Protein 5FCE (pdb70)

Solvent-accessible surface area: 12338 Å² total

Secondary structure (DSSP, 8-state):
----EE--GGG-EE----BEE-EEEESS-EEEEEEEEEEESS--S-SS--SEEEEEEEEEEEE-TTS-EE--B-SS-HHHHHTSS--EEEEEETT--EE----GGGSEE---/-PPP-EEE-GGG-EE----BEE-EEEESS-EEEEEEEEEEESS--S-SS--SEEEEEEEEEEEE-TT--EE--B-SS-HHHHHT-S--EEEEEETT--EE----GGGSEE---

Nearest PDB structures (foldseek):
  5fce-assembly1_A  TM=1.009E+00  e=5.707E-22  Enterococcus faecium DO
  3ly6-assembly3_C  TM=4.880E-01  e=3.134E-03  Homo sapiens
  1kv3-assembly3_E  TM=4.917E-01  e=1.874E-02  Homo sapiens
  6a8p-assembly3_C  TM=4.899E-01  e=4.202E-02  Homo sapiens
  8idz-assembly1_A  TM=3.546E-01  e=7.028E-03  Segatella copri

Structure (mmCIF, N/CA/C/O backbone):
data_5FCE
#
_entry.id   5FCE
#
_cell.length_a   35.901
_cell.length_b   56.722
_cell.length_c   59.746
_cell.angle_alpha   90.000
_cell.angle_beta   107.220
_cell.angle_gamma   90.000
#
_symmetry.space_group_name_H-M   'P 1 21 1'
#
loop_
_entity.id
_entity.type
_entity.pdbx_description
1 polymer 'LPXTG family cell surface protein Fms2'
2 water water
#
loop_
_atom_site.group_PDB
_atom_site.id
_atom_site.type_symbol
_atom_site.label_atom_id
_atom_site.label_alt_id
_atom_site.label_comp_id
_atom_site.label_asym_id
_atom_site.label_entity_id
_atom_site.label_seq_id
_atom_site.pdbx_PDB_ins_code
_atom_site.Cartn_x
_atom_site.Cartn_y
_atom_site.Cartn_z
_atom_site.occupancy
_atom_site.B_iso_or_equiv
_atom_site.auth_seq_id
_atom_site.auth_comp_id
_atom_site.auth_asym_id
_atom_site.auth_atom_id
_atom_site.pdbx_PDB_model_num
ATOM 1 N N . GLU A 1 2 ? 34.849 51.926 -1.196 1.00 29.23 33 GLU A N 1
ATOM 2 C CA . GLU A 1 2 ? 33.616 51.731 -0.432 1.00 25.12 33 GLU A CA 1
ATOM 3 C C . GLU A 1 2 ? 33.066 50.304 -0.577 1.00 25.68 33 GLU A C 1
ATOM 4 O O . GLU A 1 2 ? 33.046 49.753 -1.679 1.00 26.48 33 GLU A O 1
ATOM 10 N N . ASN A 1 3 ? 32.609 49.715 0.526 1.00 25.63 34 ASN A N 1
ATOM 11 C CA . ASN A 1 3 ? 32.094 48.342 0.495 1.00 26.28 34 ASN A CA 1
ATOM 12 C C . ASN A 1 3 ? 30.824 48.201 -0.344 1.00 23.17 34 ASN A C 1
ATOM 13 O O . ASN A 1 3 ? 29.903 49.005 -0.224 1.00 23.15 34 ASN A O 1
ATOM 18 N N . LEU A 1 4 ? 30.776 47.164 -1.177 1.00 23.29 35 LEU A N 1
ATOM 19 C CA . LEU A 1 4 ? 29.534 46.777 -1.855 1.00 20.98 35 LEU A CA 1
ATOM 20 C C . LEU A 1 4 ? 28.426 46.451 -0.855 1.00 21.18 35 LEU A C 1
ATOM 21 O O . LEU A 1 4 ? 28.656 45.733 0.119 1.00 21.87 35 LEU A O 1
ATOM 26 N N . SER A 1 5 ? 27.230 46.983 -1.100 1.00 19.48 36 SER A N 1
ATOM 27 C CA . SER A 1 5 ? 26.028 46.569 -0.374 1.00 19.26 36 SER A CA 1
ATOM 28 C C . SER A 1 5 ? 24.848 46.491 -1.325 1.00 19.03 36 SER A C 1
ATOM 29 O O . SER A 1 5 ? 24.874 47.060 -2.424 1.00 17.88 36 SER A O 1
ATOM 32 N N . PHE A 1 6 ? 23.803 45.790 -0.893 1.00 17.63 37 PHE A N 1
ATOM 33 C CA . PHE A 1 6 ? 22.585 45.646 -1.690 1.00 18.40 37 PHE A CA 1
ATOM 34 C C . PHE A 1 6 ? 21.369 46.122 -0.912 1.00 18.18 37 PHE A C 1
ATOM 35 O O . PHE A 1 6 ? 21.259 45.884 0.294 1.00 18.65 37 PHE A O 1
ATOM 43 N N . THR A 1 7 ? 20.450 46.789 -1.601 1.00 17.81 38 THR A N 1
ATOM 44 C CA . THR A 1 7 ? 19.151 47.092 -1.014 1.00 18.51 38 THR A CA 1
ATOM 45 C C . THR A 1 7 ? 18.133 46.213 -1.726 1.00 19.86 38 THR A C 1
ATOM 46 O O . THR A 1 7 ? 18.387 45.749 -2.838 1.00 18.77 38 THR A O 1
ATOM 50 N N . VAL A 1 8 ? 16.992 45.967 -1.087 1.00 19.55 39 VAL A N 1
ATOM 51 C CA . VAL A 1 8 ? 15.951 45.140 -1.683 1.00 19.88 39 VAL A CA 1
ATOM 52 C C . VAL A 1 8 ? 14.609 45.770 -1.409 1.00 20.47 39 VAL A C 1
ATOM 53 O O . VAL A 1 8 ? 14.330 46.141 -0.267 1.00 18.79 39 VAL A O 1
ATOM 57 N N . LYS A 1 9 ? 13.786 45.903 -2.447 1.00 20.37 40 LYS A N 1
ATOM 58 C CA . LYS A 1 9 ? 12.382 46.239 -2.246 1.00 21.17 40 LYS A CA 1
ATOM 59 C C . LYS A 1 9 ? 11.648 44.946 -1.915 1.00 20.59 40 LYS A C 1
ATOM 60 O O . LYS A 1 9 ? 11.354 44.143 -2.800 1.00 19.61 40 LYS A O 1
ATOM 66 N N . THR A 1 10 ? 11.366 44.738 -0.635 1.00 19.85 41 THR A N 1
ATOM 67 C CA . THR A 1 10 ? 10.921 43.426 -0.159 1.00 18.61 41 THR A CA 1
ATOM 68 C C . THR A 1 10 ? 9.615 42.928 -0.786 1.00 18.96 41 THR A C 1
ATOM 69 O O . THR A 1 10 ? 9.432 41.714 -0.931 1.00 18.39 41 THR A O 1
ATOM 73 N N . ASP A 1 11 ? 8.707 43.835 -1.159 1.00 21.42 42 ASP A N 1
ATOM 74 C CA . ASP A 1 11 ? 7.439 43.370 -1.753 1.00 20.91 42 ASP A CA 1
ATOM 75 C C . ASP A 1 11 ? 7.582 42.844 -3.184 1.00 22.11 42 ASP A C 1
ATOM 76 O O . ASP A 1 11 ? 6.654 42.218 -3.724 1.00 22.93 42 ASP A O 1
ATOM 81 N N . ARG A 1 12 ? 8.747 43.089 -3.780 1.00 20.74 43 ARG A N 1
ATOM 82 C CA . ARG A 1 12 ? 9.077 42.541 -5.090 1.00 20.91 43 ARG A CA 1
ATOM 83 C C . ARG A 1 12 ? 9.743 41.171 -5.020 1.00 18.27 43 ARG A C 1
ATOM 84 O O . ARG A 1 12 ? 9.950 40.540 -6.047 1.00 20.35 43 ARG A O 1
ATOM 92 N N . ILE A 1 13 ? 10.060 40.707 -3.815 1.00 17.43 44 ILE A N 1
ATOM 93 C CA . ILE A 1 13 ? 10.531 39.325 -3.641 1.00 17.10 44 ILE A CA 1
ATOM 94 C C . ILE A 1 13 ? 9.354 38.395 -3.926 1.00 18.03 44 ILE A C 1
ATOM 95 O O . ILE A 1 13 ? 8.239 38.642 -3.451 1.00 17.30 44 ILE A O 1
ATOM 100 N N . VAL A 1 14 ? 9.594 37.336 -4.704 1.00 16.78 45 VAL A N 1
ATOM 101 C CA . VAL A 1 14 ? 8.536 36.377 -5.016 1.00 16.59 45 VAL A CA 1
ATOM 102 C C . VAL A 1 14 ? 8.840 34.989 -4.456 1.00 17.53 45 VAL A C 1
ATOM 103 O O . VAL A 1 14 ? 9.932 34.468 -4.660 1.00 17.86 45 VAL A O 1
ATOM 107 N N . TYR A 1 15 ? 7.893 34.406 -3.723 1.00 17.86 46 TYR A N 1
ATOM 108 C CA . TYR A 1 15 ? 7.988 32.990 -3.370 1.00 18.03 46 TYR A CA 1
ATOM 109 C C . TYR A 1 15 ? 7.053 32.248 -4.317 1.00 19.21 46 TYR A C 1
ATOM 110 O O . TYR A 1 15 ? 5.844 32.452 -4.269 1.00 19.05 46 TYR A O 1
ATOM 119 N N . ASP A 1 16 ? 7.619 31.410 -5.184 1.00 19.64 47 ASP A N 1
ATOM 120 C CA . ASP A 1 16 ? 6.833 30.579 -6.099 1.00 21.50 47 ASP A CA 1
ATOM 121 C C . ASP A 1 16 ? 6.602 29.203 -5.452 1.00 21.18 47 ASP A C 1
ATOM 122 O O . ASP A 1 16 ? 7.529 28.422 -5.276 1.00 20.28 47 ASP A O 1
ATOM 135 N N . THR A 1 18 ? 4.848 26.695 -6.625 1.00 21.71 49 THR A N 1
ATOM 136 C CA . THR A 1 18 ? 4.904 25.619 -7.607 1.00 23.68 49 THR A CA 1
ATOM 137 C C . THR A 1 18 ? 6.327 25.095 -7.773 1.00 24.86 49 THR A C 1
ATOM 138 O O . THR A 1 18 ? 6.567 23.882 -7.753 1.00 25.78 49 THR A O 1
ATOM 142 N N . GLN A 1 19 ? 7.273 26.008 -7.942 1.00 24.03 50 GLN A N 1
ATOM 143 C CA . GLN A 1 19 ? 8.651 25.592 -8.158 1.00 25.06 50 GLN A CA 1
ATOM 144 C C . GLN A 1 19 ? 9.471 25.561 -6.875 1.00 24.20 50 GLN A C 1
ATOM 145 O O . GLN A 1 19 ? 10.604 25.061 -6.874 1.00 23.97 50 GLN A O 1
ATOM 151 N N . GLN A 1 20 ? 8.881 26.053 -5.787 1.00 21.80 51 GLN A N 1
ATOM 152 C CA . GLN A 1 20 ? 9.612 26.264 -4.539 1.00 21.40 51 GLN A CA 1
ATOM 153 C C . GLN A 1 20 ? 10.884 27.041 -4.839 1.00 20.96 51 GLN A C 1
ATOM 154 O O . GLN A 1 20 ? 11.986 26.603 -4.507 1.00 22.02 51 GLN A O 1
ATOM 160 N N . VAL A 1 21 ? 10.719 28.185 -5.500 1.00 20.17 52 VAL A N 1
ATOM 161 C CA . VAL A 1 21 ? 11.838 29.060 -5.821 1.00 19.86 52 VAL A CA 1
ATOM 162 C C . VAL A 1 21 ? 11.550 30.459 -5.276 1.00 20.01 52 VAL A C 1
ATOM 163 O O . VAL A 1 21 ? 10.432 30.961 -5.404 1.00 19.19 52 VAL A O 1
ATOM 167 N N . ILE A 1 22 ? 12.559 31.065 -4.652 1.00 17.91 53 ILE A N 1
ATOM 168 C CA . ILE A 1 22 ? 12.476 32.441 -4.199 1.00 18.42 53 ILE A CA 1
ATOM 169 C C . I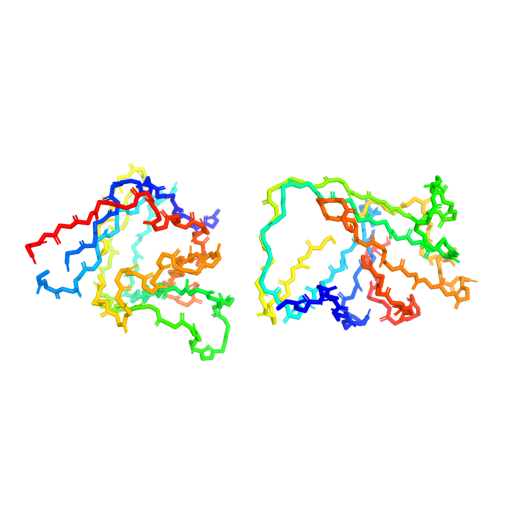LE A 1 22 ? 13.299 33.326 -5.118 1.00 17.82 53 ILE A C 1
ATOM 170 O O . ILE A 1 22 ? 14.485 33.063 -5.359 1.00 17.28 53 ILE A O 1
ATOM 175 N N . THR A 1 23 ? 12.657 34.362 -5.648 1.00 16.79 54 THR A N 1
ATOM 176 C CA . THR A 1 23 ? 13.313 35.313 -6.531 1.00 17.69 54 THR A CA 1
ATOM 177 C C . THR A 1 23 ? 13.506 36.642 -5.791 1.00 17.87 54 THR A C 1
ATOM 178 O O . THR A 1 23 ? 12.546 37.220 -5.258 1.00 16.84 54 THR A O 1
ATOM 182 N N . ILE A 1 24 ? 14.750 37.116 -5.749 1.00 16.45 55 ILE A N 1
ATOM 183 C CA . ILE A 1 24 ? 15.097 38.326 -5.004 1.00 18.50 55 ILE A CA 1
ATOM 184 C C . ILE A 1 24 ? 15.804 39.333 -5.886 1.00 17.40 55 ILE A C 1
ATOM 185 O O . ILE A 1 24 ? 16.917 39.085 -6.361 1.00 18.29 55 ILE A O 1
ATOM 190 N N . PRO A 1 25 ? 15.170 40.493 -6.095 1.00 18.19 56 PRO A N 1
ATOM 191 C CA . PRO A 1 25 ? 15.810 41.552 -6.874 1.00 19.19 56 PRO A CA 1
ATOM 192 C C . PRO A 1 25 ? 16.676 42.400 -5.963 1.00 19.64 56 PRO A C 1
ATOM 193 O O . PRO A 1 25 ? 16.155 43.068 -5.062 1.00 21.66 56 PRO A O 1
ATOM 197 N N . VAL A 1 26 ? 17.986 42.351 -6.169 1.00 19.75 57 VAL A N 1
ATOM 198 C CA . VAL A 1 26 ? 18.884 43.165 -5.362 1.00 18.80 57 VAL A CA 1
ATOM 199 C C . VAL A 1 26 ? 19.405 44.350 -6.163 1.00 18.09 57 VAL A C 1
ATOM 200 O O . VAL A 1 26 ? 19.591 44.266 -7.377 1.00 19.48 57 VAL A O 1
ATOM 204 N N . LYS A 1 27 ? 19.601 45.468 -5.479 1.00 17.98 58 LYS A N 1
ATOM 205 C CA . LYS A 1 27 ? 20.174 46.660 -6.112 1.00 18.49 58 LYS A CA 1
ATOM 206 C C . LYS A 1 27 ? 21.516 46.992 -5.467 1.00 17.26 58 LYS A C 1
ATOM 207 O O . LYS A 1 27 ? 21.584 47.358 -4.291 1.00 17.83 58 LYS A O 1
ATOM 213 N N . PRO A 1 28 ? 22.607 46.848 -6.231 1.00 18.38 59 PRO A N 1
ATOM 214 C CA . PRO A 1 28 ? 23.920 47.137 -5.647 1.00 17.05 59 PRO A CA 1
ATOM 215 C C . PRO A 1 28 ? 24.168 48.632 -5.541 1.00 18.48 59 PRO A C 1
ATOM 216 O O . PRO A 1 28 ? 23.589 49.405 -6.314 1.00 19.28 59 PRO A O 1
ATOM 220 N N . ASN A 1 29 ? 25.035 49.032 -4.617 1.00 18.53 60 ASN A N 1
ATOM 221 C CA . ASN A 1 29 ? 25.357 50.444 -4.452 1.00 17.35 60 ASN A CA 1
ATOM 222 C C . ASN A 1 29 ? 26.510 50.878 -5.352 1.00 18.62 60 ASN A C 1
ATOM 223 O O . ASN A 1 29 ? 26.747 52.072 -5.548 1.00 17.59 60 ASN A O 1
ATOM 228 N N . LYS A 1 30 ? 27.213 49.898 -5.905 1.00 18.49 61 LYS A N 1
ATOM 229 C CA . LYS A 1 30 ? 28.359 50.170 -6.759 1.00 21.12 61 LYS A CA 1
ATOM 230 C C . LYS A 1 30 ? 28.464 49.071 -7.793 1.00 19.68 61 LYS A C 1
ATOM 231 O O . LYS A 1 30 ? 27.824 48.026 -7.656 1.00 20.70 61 LYS A O 1
ATOM 237 N N . SER A 1 31 ? 29.244 49.313 -8.839 1.00 20.07 62 SER A N 1
ATOM 238 C CA . SER A 1 31 ? 29.443 48.313 -9.878 1.00 21.08 62 SER A CA 1
ATOM 239 C C . SER A 1 31 ? 30.615 47.411 -9.499 1.00 22.02 62 SER A C 1
ATOM 240 O O . SER A 1 31 ? 31.706 47.898 -9.192 1.00 21.71 62 SER A O 1
ATOM 243 N N . VAL A 1 32 ? 30.380 46.101 -9.513 1.00 21.66 63 VAL A N 1
ATOM 244 C CA . VAL A 1 32 ? 31.385 45.106 -9.141 1.00 21.02 63 VAL A CA 1
ATOM 245 C C . VAL A 1 32 ? 31.224 43.894 -10.038 1.00 21.33 63 VAL A C 1
ATOM 246 O O . VAL A 1 32 ? 30.113 43.405 -10.227 1.00 20.69 63 VAL A O 1
ATOM 250 N N . ASN A 1 33 ? 32.333 43.395 -10.586 1.00 22.15 64 ASN A N 1
ATOM 251 C CA . ASN A 1 33 ? 32.313 42.097 -11.246 1.00 21.95 64 ASN A CA 1
ATOM 252 C C . ASN A 1 33 ? 32.943 41.067 -10.304 1.00 21.92 64 ASN A C 1
ATOM 253 O O . ASN A 1 33 ? 34.058 41.274 -9.811 1.00 21.27 64 ASN A O 1
ATOM 258 N N . ALA A 1 34 ? 32.239 39.968 -10.051 1.00 21.89 65 ALA A N 1
ATOM 259 C CA . ALA A 1 34 ? 32.756 38.922 -9.167 1.00 20.97 65 ALA A CA 1
ATOM 260 C C . ALA A 1 34 ? 32.832 37.553 -9.844 1.00 21.50 65 ALA A C 1
ATOM 261 O O . ALA A 1 34 ? 31.875 37.082 -10.460 1.00 21.15 65 ALA A O 1
ATOM 263 N N . SER A 1 35 ? 33.973 36.898 -9.693 1.00 21.70 66 SER A N 1
ATOM 264 C CA . SER A 1 35 ? 34.178 35.569 -10.258 1.00 20.80 66 SER A CA 1
ATOM 265 C C . SER A 1 35 ? 33.283 34.503 -9.630 1.00 20.50 66 SER A C 1
ATOM 266 O O . SER A 1 35 ? 32.690 33.679 -10.333 1.00 21.36 66 SER A O 1
ATOM 269 N N . ASP A 1 36 ? 33.196 34.514 -8.305 1.00 18.60 67 ASP A N 1
ATOM 270 C CA . ASP A 1 36 ? 32.432 33.492 -7.600 1.00 20.31 67 ASP A CA 1
ATOM 271 C C . ASP A 1 36 ? 31.561 34.107 -6.521 1.00 18.83 67 ASP A C 1
ATOM 272 O O . ASP A 1 36 ? 32.045 34.822 -5.644 1.00 18.62 67 ASP A O 1
ATOM 277 N N . VAL A 1 37 ? 30.266 33.836 -6.603 1.00 17.85 68 VAL A N 1
ATOM 278 C CA . VAL A 1 37 ? 29.307 34.457 -5.704 1.00 18.00 68 VAL A CA 1
ATOM 279 C C . VAL A 1 37 ? 28.496 33.344 -5.028 1.00 17.86 68 VAL A C 1
ATOM 280 O O . VAL A 1 37 ? 28.216 32.322 -5.643 1.00 17.72 68 VAL A O 1
ATOM 284 N N . HIS A 1 38 ? 28.176 33.524 -3.752 1.00 17.38 69 HIS A N 1
ATOM 285 C CA . HIS A 1 38 ? 27.371 32.551 -3.011 1.00 18.83 69 HIS A CA 1
ATOM 286 C C . HIS A 1 38 ? 26.371 33.335 -2.192 1.00 16.59 69 HIS A C 1
ATOM 287 O O . HIS A 1 38 ? 26.760 34.074 -1.287 1.00 17.55 69 HIS A O 1
ATOM 294 N N . ALA A 1 39 ? 25.089 33.193 -2.507 1.00 16.01 70 ALA A N 1
ATOM 295 C CA . ALA A 1 39 ? 24.063 33.955 -1.803 1.00 14.91 70 ALA A CA 1
ATOM 296 C C . ALA A 1 39 ? 23.286 33.023 -0.886 1.00 16.17 70 ALA A C 1
ATOM 297 O O . ALA A 1 39 ? 22.855 31.949 -1.308 1.00 15.36 70 ALA A O 1
ATOM 299 N N . VAL A 1 40 ? 23.134 33.417 0.376 1.00 15.52 71 VAL A N 1
ATOM 300 C CA . VAL A 1 40 ? 22.498 32.552 1.367 1.00 16.38 71 VAL A CA 1
ATOM 301 C C . VAL A 1 40 ? 21.351 33.296 2.044 1.00 16.52 71 VAL A C 1
ATOM 302 O O . VAL A 1 40 ? 21.553 34.365 2.624 1.00 16.16 71 VAL A O 1
ATOM 306 N N . LEU A 1 41 ? 20.143 32.743 1.949 1.00 16.32 72 LEU A N 1
ATOM 307 C CA . LEU A 1 41 ? 18.999 33.298 2.667 1.00 16.61 72 LEU A CA 1
ATOM 308 C C . LEU A 1 41 ? 18.921 32.598 4.028 1.00 16.39 72 LEU A C 1
ATOM 309 O O . LEU A 1 41 ? 18.931 31.367 4.101 1.00 16.90 72 LEU A O 1
ATOM 314 N N . THR A 1 42 ? 18.872 33.371 5.106 1.00 16.23 73 THR A N 1
ATOM 315 C CA . THR A 1 42 ? 18.977 32.783 6.438 1.00 16.20 73 THR A CA 1
ATOM 316 C C . THR A 1 42 ? 17.978 33.407 7.404 1.00 17.47 73 THR A C 1
ATOM 317 O O . THR A 1 42 ? 17.542 34.545 7.199 1.00 16.88 73 THR A O 1
ATOM 321 N N . TYR A 1 43 ? 17.581 32.659 8.434 1.00 16.73 74 TYR A N 1
ATOM 322 C CA . TYR A 1 43 ? 16.833 33.276 9.527 1.00 18.79 74 TYR A CA 1
ATOM 323 C C . TYR A 1 43 ? 17.653 33.424 10.810 1.00 18.79 74 TYR A C 1
ATOM 324 O O . TYR A 1 43 ? 17.109 33.684 11.887 1.00 20.23 74 TYR A O 1
ATOM 333 N N . GLY A 1 44 ? 18.966 33.279 10.688 1.00 18.81 75 GLY A N 1
ATOM 334 C CA . GLY A 1 44 ? 19.842 33.478 11.831 1.00 21.90 75 GLY A CA 1
ATOM 335 C C . GLY A 1 44 ? 21.277 33.037 11.609 1.00 22.08 75 GLY A C 1
ATOM 336 O O . GLY A 1 44 ? 21.686 31.959 12.045 1.00 23.05 75 GLY A O 1
ATOM 337 N N . TRP A 1 45 ? 22.056 33.874 10.940 1.00 21.35 76 TRP A N 1
ATOM 338 C CA . TRP A 1 45 ? 23.469 33.558 10.727 1.00 23.45 76 TRP A CA 1
ATOM 339 C C . TRP A 1 45 ? 24.274 34.826 10.442 1.00 23.53 76 TRP A C 1
ATOM 340 O O . TRP A 1 45 ? 23.816 35.696 9.708 1.00 23.80 76 TRP A O 1
ATOM 351 N N . ASP A 1 46 ? 25.474 34.922 11.014 1.00 23.26 77 ASP A N 1
ATOM 352 C CA . ASP A 1 46 ? 26.311 36.105 10.838 1.00 24.61 77 ASP A CA 1
ATOM 353 C C . ASP A 1 46 ? 27.226 36.018 9.611 1.00 23.65 77 ASP A C 1
ATOM 354 O O . ASP A 1 46 ? 27.964 36.951 9.307 1.00 23.64 77 ASP A O 1
ATOM 359 N N . GLY A 1 47 ? 27.159 34.896 8.908 1.00 23.41 78 GLY A N 1
ATOM 360 C CA . GLY A 1 47 ? 27.971 34.689 7.725 1.00 24.13 78 GLY A CA 1
ATOM 361 C C . GLY A 1 47 ? 29.359 34.138 8.020 1.00 26.74 78 GLY A C 1
ATOM 362 O O . GLY A 1 47 ? 30.171 33.995 7.099 1.00 26.09 78 GLY A O 1
ATOM 363 N N . ASN A 1 48 ? 29.635 33.834 9.289 1.00 26.12 79 ASN A N 1
ATOM 364 C CA . ASN A 1 48 ? 30.950 33.318 9.684 1.00 27.50 79 ASN A CA 1
ATOM 365 C C . ASN A 1 48 ? 30.883 31.819 9.968 1.00 27.05 79 ASN A C 1
ATOM 366 O O . ASN A 1 48 ? 29.855 31.318 10.435 1.00 27.58 79 ASN A O 1
ATOM 371 N N . GLY A 1 49 ? 31.972 31.103 9.693 1.00 29.40 80 GLY A N 1
ATOM 372 C CA . GLY A 1 49 ? 31.985 29.658 9.868 1.00 28.89 80 GLY A CA 1
ATOM 373 C C . GLY A 1 49 ? 31.042 28.985 8.886 1.00 27.71 80 GLY A C 1
ATOM 374 O O . GLY A 1 49 ? 30.788 29.519 7.799 1.00 26.67 80 GLY A O 1
ATOM 375 N N . SER A 1 50 ? 30.514 27.824 9.262 1.00 26.49 81 SER A N 1
ATOM 376 C CA . SER A 1 50 ? 29.575 27.109 8.407 1.00 27.14 81 SER A CA 1
ATOM 377 C C . SER A 1 50 ? 28.192 27.763 8.434 1.00 27.03 81 SER A C 1
ATOM 378 O O . SER A 1 50 ? 27.824 28.424 9.406 1.00 26.21 81 SER A O 1
ATOM 381 N N . SER A 1 51 ? 27.430 27.571 7.363 1.00 26.33 82 SER A N 1
ATOM 382 C CA . SER A 1 51 ? 26.117 28.198 7.248 1.00 25.07 82 SER A CA 1
ATOM 383 C C . SER A 1 51 ? 25.146 27.631 8.279 1.00 25.96 82 SER A C 1
ATOM 384 O O . SER A 1 51 ? 25.184 26.436 8.605 1.00 25.72 82 SER A O 1
ATOM 387 N N . GLU A 1 52 ? 24.286 28.499 8.801 1.00 24.73 83 GLU A N 1
ATOM 388 C CA . GLU A 1 52 ? 23.267 28.092 9.765 1.00 25.14 83 GLU A CA 1
ATOM 389 C C . GLU A 1 52 ? 21.907 28.660 9.371 1.00 23.41 83 GLU A C 1
ATOM 390 O O . GLU A 1 52 ? 21.829 29.684 8.677 1.00 20.08 83 GLU A O 1
ATOM 396 N N . LYS A 1 53 ? 20.850 27.986 9.824 1.00 23.58 84 LYS A N 1
ATOM 397 C CA . LYS A 1 53 ? 19.472 28.419 9.619 1.00 22.63 84 LYS A CA 1
ATOM 398 C C . LYS A 1 53 ? 19.187 28.823 8.175 1.00 21.51 84 LYS A C 1
ATOM 399 O O . LYS A 1 53 ? 18.636 29.896 7.911 1.00 19.74 84 LYS A O 1
ATOM 405 N N . VAL A 1 54 ? 19.559 27.938 7.252 1.00 19.23 85 VAL A N 1
ATOM 406 C CA . VAL A 1 54 ? 19.458 28.204 5.817 1.00 19.43 85 VAL A CA 1
ATOM 407 C C . VAL A 1 54 ? 18.041 28.018 5.280 1.00 19.21 85 VAL A C 1
ATOM 408 O O . VAL A 1 54 ? 17.446 26.951 5.410 1.00 19.22 85 VAL A O 1
ATOM 412 N N . ILE A 1 55 ? 17.512 29.067 4.663 1.00 17.57 86 ILE A N 1
ATOM 413 C CA . ILE A 1 55 ? 16.224 29.000 3.992 1.00 18.08 86 ILE A CA 1
ATOM 414 C C . ILE A 1 55 ? 16.501 28.565 2.559 1.00 18.26 86 ILE A C 1
ATOM 415 O O . ILE A 1 55 ? 15.709 27.853 1.931 1.00 16.84 86 ILE A O 1
ATOM 420 N N . GLY A 1 56 ? 17.651 28.989 2.042 1.00 17.82 87 GLY A N 1
ATOM 421 C CA . GLY A 1 56 ? 18.094 28.529 0.740 1.00 17.51 87 GLY A CA 1
ATOM 422 C C . GLY A 1 56 ? 19.368 29.222 0.319 1.00 17.47 87 GLY A C 1
ATOM 423 O O . GLY A 1 56 ? 19.770 30.214 0.933 1.00 16.07 87 GLY A O 1
ATOM 424 N N . GLU A 1 57 ? 20.003 28.704 -0.729 1.00 17.53 88 GLU A N 1
ATOM 425 C CA . GLU A 1 57 ? 21.274 29.243 -1.190 1.00 17.06 88 GLU A CA 1
ATOM 426 C C . GLU A 1 57 ? 21.512 28.949 -2.666 1.00 18.31 88 GLU A C 1
ATOM 427 O O . GLU A 1 57 ? 20.930 28.025 -3.230 1.00 17.88 88 GLU A O 1
ATOM 433 N N . VAL A 1 58 ? 22.399 29.724 -3.282 1.00 17.48 89 VAL A N 1
ATOM 434 C CA . VAL A 1 58 ? 22.727 29.515 -4.683 1.00 17.24 89 VAL A CA 1
ATOM 435 C C . VAL A 1 58 ? 24.183 29.907 -4.904 1.00 17.06 89 VAL A C 1
ATOM 436 O O . VAL A 1 58 ? 24.711 30.791 -4.220 1.00 14.72 89 VAL A O 1
ATOM 440 N N . TYR A 1 59 ? 24.829 29.215 -5.835 1.00 16.88 90 TYR A N 1
ATOM 441 C CA . TYR A 1 59 ? 26.204 29.509 -6.223 1.00 18.38 90 TYR A CA 1
ATOM 442 C C . TYR A 1 59 ? 26.203 30.019 -7.657 1.00 19.17 90 TYR A C 1
ATOM 443 O O . TYR A 1 59 ? 25.586 29.409 -8.541 1.00 19.00 90 TYR A O 1
ATOM 452 N N . LEU A 1 60 ? 26.875 31.142 -7.884 1.00 19.50 91 LEU A N 1
ATOM 453 C CA . LEU A 1 60 ? 26.857 31.796 -9.184 1.00 20.70 91 LEU A CA 1
ATOM 454 C C . LEU A 1 60 ? 28.271 32.057 -9.646 1.00 21.07 91 LEU A C 1
ATOM 455 O O . LEU A 1 60 ? 29.180 32.265 -8.829 1.00 21.04 91 LEU A O 1
ATOM 460 N N . LYS A 1 61 ? 28.462 32.071 -10.960 1.00 22.02 92 LYS A N 1
ATOM 461 C CA . LYS A 1 61 ? 29.785 32.345 -11.512 1.00 22.74 92 LYS A CA 1
ATOM 462 C C . LYS A 1 61 ? 29.727 33.566 -12.407 1.00 21.30 92 LYS A C 1
ATOM 463 O O . LYS A 1 61 ? 28.726 33.778 -13.092 1.00 23.60 92 LYS A O 1
ATOM 469 N N . ASP A 1 62 ? 30.797 34.363 -12.382 1.00 21.82 93 ASP A N 1
ATOM 470 C CA . ASP A 1 62 ? 30.977 35.514 -13.271 1.00 21.97 93 ASP A CA 1
ATOM 471 C C . ASP A 1 62 ? 29.784 36.450 -13.271 1.00 22.67 93 ASP A C 1
ATOM 472 O O . ASP A 1 62 ? 29.107 36.634 -14.284 1.00 22.26 93 ASP A O 1
ATOM 477 N N . VAL A 1 63 ? 29.537 37.034 -12.110 1.00 21.02 94 VAL A N 1
ATOM 478 C CA . VAL A 1 63 ? 28.402 37.918 -11.931 1.00 20.08 94 VAL A CA 1
ATOM 479 C C . VAL A 1 63 ? 28.844 39.353 -12.203 1.00 21.77 94 VAL A C 1
ATOM 480 O O . VAL A 1 63 ? 29.953 39.768 -11.830 1.00 21.29 94 VAL A O 1
ATOM 484 N N . GLN A 1 64 ? 27.989 40.087 -12.903 1.00 22.73 95 GLN A N 1
ATOM 485 C CA . GLN A 1 64 ? 28.241 41.477 -13.245 1.00 23.57 95 GLN A CA 1
ATOM 486 C C . GLN A 1 64 ? 27.165 42.338 -12.582 1.00 22.58 95 GLN A C 1
ATOM 487 O O . GLN A 1 64 ? 25.999 42.312 -12.993 1.00 23.87 95 GLN A O 1
ATOM 493 N N . TRP A 1 65 ? 27.554 43.067 -11.537 1.00 21.62 96 TRP A N 1
ATOM 494 C CA . TRP A 1 65 ? 26.655 43.980 -10.843 1.00 20.97 96 TRP A CA 1
ATOM 495 C C . TRP A 1 65 ? 26.907 45.405 -11.312 1.00 21.69 96 TRP A C 1
ATOM 496 O O . TRP A 1 65 ? 28.055 45.855 -11.380 1.00 21.75 96 TRP A O 1
ATOM 507 N N . THR A 1 66 ? 25.830 46.094 -11.667 1.00 21.25 97 THR A N 1
ATOM 508 C CA . THR A 1 66 ? 25.904 47.484 -12.081 1.00 22.54 97 THR A CA 1
ATOM 509 C C . THR A 1 66 ? 25.174 48.353 -11.071 1.00 20.52 97 THR A C 1
ATOM 510 O O . THR A 1 66 ? 24.006 48.107 -10.763 1.00 19.34 97 THR A O 1
ATOM 514 N N . ALA A 1 67 ? 25.877 49.363 -10.567 1.00 20.82 98 ALA A N 1
ATOM 515 C CA . ALA A 1 67 ? 25.367 50.259 -9.528 1.00 21.21 98 ALA A CA 1
ATOM 516 C C . ALA A 1 67 ? 23.975 50.759 -9.854 1.00 22.34 98 ALA A C 1
ATOM 517 O O . ALA A 1 67 ? 23.755 51.329 -10.926 1.00 22.63 98 ALA A O 1
ATOM 519 N N . GLY A 1 68 ? 23.039 50.522 -8.936 1.00 20.10 99 GLY A N 1
ATOM 520 C CA . GLY A 1 68 ? 21.686 51.033 -9.066 1.00 21.16 99 GLY A CA 1
ATOM 521 C C . GLY A 1 68 ? 20.773 50.254 -9.994 1.00 22.92 99 GLY A C 1
ATOM 522 O O . GLY A 1 68 ? 19.610 50.617 -10.163 1.00 24.39 99 GLY A O 1
ATOM 523 N N . ILE A 1 69 ? 21.285 49.186 -10.600 1.00 21.35 100 ILE A N 1
ATOM 524 C CA . ILE A 1 69 ? 20.473 48.361 -11.495 1.00 23.00 100 ILE A CA 1
ATOM 525 C C . ILE A 1 69 ? 20.126 47.026 -10.839 1.00 22.46 100 ILE A C 1
ATOM 526 O O . ILE A 1 69 ? 21.000 46.357 -10.273 1.00 21.00 100 ILE A O 1
ATOM 531 N N . GLU A 1 70 ? 18.853 46.646 -10.906 1.00 21.52 101 GLU A N 1
ATOM 532 C CA . GLU A 1 70 ? 18.389 45.434 -10.230 1.00 22.05 101 GLU A CA 1
ATOM 533 C C . GLU A 1 70 ? 18.986 44.161 -10.817 1.00 21.18 101 GLU A C 1
ATOM 534 O O . GLU A 1 70 ? 19.084 44.003 -12.036 1.00 21.01 101 GLU A O 1
ATOM 540 N N . TYR A 1 71 ? 19.401 43.269 -9.928 1.00 20.00 102 TYR A N 1
ATOM 541 C CA . TYR A 1 71 ? 19.971 41.992 -10.314 1.00 20.51 102 TYR A CA 1
ATOM 542 C C . TYR A 1 71 ? 19.118 40.933 -9.639 1.00 20.57 102 TYR A C 1
ATOM 543 O O . TYR A 1 71 ? 18.764 41.063 -8.460 1.00 20.13 102 TYR A O 1
ATOM 552 N N . THR A 1 72 ? 18.769 39.891 -10.381 1.00 19.62 103 THR A N 1
ATOM 553 C CA . THR A 1 72 ? 17.837 38.914 -9.858 1.00 19.99 103 THR A CA 1
ATOM 554 C C . THR A 1 72 ? 18.525 37.635 -9.399 1.00 20.03 103 THR A C 1
ATOM 555 O O . THR A 1 72 ? 19.151 36.936 -10.187 1.00 21.11 103 THR A O 1
ATOM 559 N N . ILE A 1 73 ? 18.405 37.347 -8.110 1.00 18.69 104 ILE A N 1
ATOM 560 C CA . ILE A 1 73 ? 18.911 36.109 -7.540 1.00 18.57 104 ILE A CA 1
ATOM 561 C C . ILE A 1 73 ? 17.756 35.125 -7.399 1.00 19.24 104 ILE A C 1
ATOM 562 O O . ILE A 1 73 ? 16.655 35.492 -6.961 1.00 19.69 104 ILE A O 1
ATOM 575 N N . ILE A 1 75 ? 16.700 31.470 -5.714 1.00 17.34 106 ILE A N 1
ATOM 576 C CA . ILE A 1 75 ? 17.086 30.517 -4.675 1.00 19.32 106 ILE A CA 1
ATOM 577 C C . ILE A 1 75 ? 16.049 29.403 -4.476 1.00 19.21 106 ILE A C 1
ATOM 578 O O . ILE A 1 75 ? 14.851 29.667 -4.334 1.00 18.75 106 ILE A O 1
ATOM 583 N N . SER A 1 76 ? 16.501 28.150 -4.461 1.00 19.24 107 SER A N 1
ATOM 584 C CA . SER A 1 76 ? 15.584 27.042 -4.190 1.00 19.30 107 SER A CA 1
ATOM 585 C C . SER A 1 76 ? 15.157 27.086 -2.719 1.00 18.05 107 SER A C 1
ATOM 586 O O . SER A 1 76 ? 16.005 27.147 -1.838 1.00 18.84 107 SER A O 1
ATOM 589 N N . ALA A 1 77 ? 13.850 27.065 -2.444 1.00 18.20 108 ALA A N 1
ATOM 590 C CA . ALA A 1 77 ? 13.349 27.185 -1.066 1.00 18.60 108 ALA A CA 1
ATOM 591 C C . ALA A 1 77 ? 13.421 25.874 -0.280 1.00 18.98 108 ALA A C 1
ATOM 592 O O . ALA A 1 77 ? 12.808 24.882 -0.671 1.00 20.16 108 ALA A O 1
ATOM 594 N N . GLU A 1 78 ? 14.117 25.886 0.854 1.00 17.32 109 GLU A N 1
ATOM 595 C CA . GLU A 1 78 ? 14.244 24.685 1.680 1.00 18.13 109 GLU A CA 1
ATOM 596 C C . GLU A 1 78 ? 13.308 24.705 2.896 1.00 18.39 109 GLU A C 1
ATOM 597 O O . GLU A 1 78 ? 13.269 23.747 3.679 1.00 17.71 109 GLU A O 1
ATOM 603 N N . LEU A 1 79 ? 12.569 25.805 3.043 1.00 17.62 110 LEU A N 1
ATOM 604 C CA . LEU A 1 79 ? 11.526 25.960 4.060 1.00 18.75 110 LEU A CA 1
ATOM 605 C C . LEU A 1 79 ? 10.290 26.506 3.360 1.00 17.61 110 LEU A C 1
ATOM 606 O O . LEU A 1 79 ? 10.397 27.311 2.422 1.00 16.68 110 LEU A O 1
ATOM 611 N N . SER A 1 80 ? 9.119 26.070 3.814 1.00 17.38 111 SER A N 1
ATOM 612 C CA . SER A 1 80 ? 7.857 26.501 3.214 1.00 17.59 111 SER A CA 1
ATOM 613 C C . SER A 1 80 ? 7.642 27.971 3.511 1.00 18.12 111 SER A C 1
ATOM 614 O O . SER A 1 80 ? 8.253 28.510 4.427 1.00 17.63 111 SER A O 1
ATOM 617 N N . ILE A 1 81 ? 6.758 28.623 2.763 1.00 17.08 112 ILE A N 1
ATOM 618 C CA . ILE A 1 81 ? 6.551 30.052 2.988 1.00 18.39 112 ILE A CA 1
ATOM 619 C C . ILE A 1 81 ? 5.915 30.301 4.362 1.00 17.71 112 ILE A C 1
ATOM 620 O O . ILE A 1 81 ? 6.258 31.272 5.032 1.00 16.61 112 ILE A O 1
ATOM 625 N N . ASP A 1 82 ? 5.025 29.408 4.806 1.00 18.98 113 ASP A N 1
ATOM 626 C CA . ASP A 1 82 ? 4.451 29.553 6.150 1.00 21.37 113 ASP A CA 1
ATOM 627 C C . ASP A 1 82 ? 5.538 29.563 7.227 1.00 19.73 113 ASP A C 1
ATOM 628 O O . ASP A 1 82 ? 5.532 30.405 8.131 1.00 20.64 113 ASP A O 1
ATOM 633 N N . GLU A 1 83 ? 6.488 28.640 7.113 1.00 19.87 114 GLU A N 1
ATOM 634 C CA . GLU A 1 83 ? 7.576 28.556 8.075 1.00 19.12 114 GLU A CA 1
ATOM 635 C C . GLU A 1 83 ? 8.501 29.766 7.997 1.00 18.31 114 GLU A C 1
ATOM 636 O O . GLU A 1 83 ? 9.001 30.241 9.018 1.0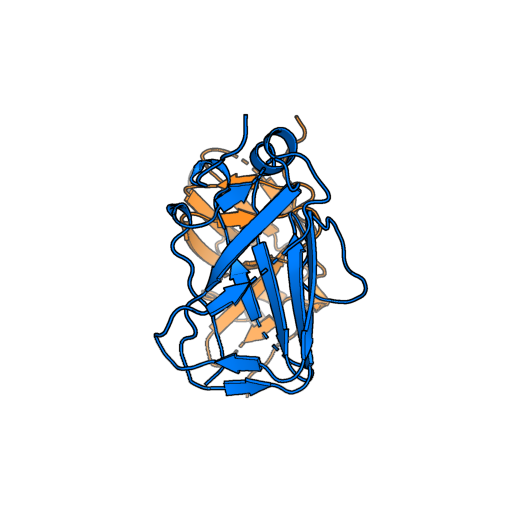0 18.31 114 GLU A O 1
ATOM 642 N N . ILE A 1 84 ? 8.720 30.265 6.785 1.00 16.24 115 ILE A N 1
ATOM 643 C CA . ILE A 1 84 ? 9.588 31.433 6.607 1.00 16.80 115 ILE A CA 1
ATOM 644 C C . ILE A 1 84 ? 8.939 32.646 7.274 1.00 17.91 115 ILE A C 1
ATOM 645 O O . ILE A 1 84 ? 9.611 33.443 7.921 1.00 17.59 115 ILE A O 1
ATOM 650 N N . LYS A 1 85 ? 7.626 32.778 7.135 1.00 17.76 116 LYS A N 1
ATOM 651 C CA . LYS A 1 85 ? 6.935 33.941 7.692 1.00 18.72 116 LYS A CA 1
ATOM 652 C C . LYS A 1 85 ? 6.865 33.895 9.221 1.00 19.80 116 LYS A C 1
ATOM 653 O O . LYS A 1 85 ? 6.557 34.900 9.869 1.00 22.25 116 LYS A O 1
ATOM 659 N N . SER A 1 86 ? 7.161 32.730 9.790 1.00 19.17 117 SER A N 1
ATOM 660 C CA . SER A 1 86 ? 7.125 32.524 11.239 1.00 19.59 117 SER A CA 1
ATOM 661 C C . SER A 1 86 ? 8.398 33.054 11.891 1.00 20.80 117 SER A C 1
ATOM 662 O O . SER A 1 86 ? 8.452 33.257 13.111 1.00 20.98 117 SER A O 1
ATOM 665 N N . LYS A 1 87 ? 9.424 33.282 11.075 1.00 20.52 118 LYS A N 1
ATOM 666 C CA . LYS A 1 87 ? 10.721 33.714 11.587 1.00 20.77 118 LYS A CA 1
ATOM 667 C C . LYS A 1 87 ? 10.739 35.186 11.968 1.00 20.76 118 LYS A C 1
ATOM 668 O O . LYS A 1 87 ? 9.993 36.005 11.408 1.00 20.76 118 LYS A O 1
ATOM 674 N N . ASP A 1 88 ? 11.594 35.526 12.925 1.00 19.45 119 ASP A N 1
ATOM 675 C CA . ASP A 1 88 ? 11.669 36.899 13.405 1.00 20.98 119 ASP A CA 1
ATOM 676 C C . ASP A 1 88 ? 12.395 37.847 12.451 1.00 19.62 119 ASP A C 1
ATOM 677 O O . ASP A 1 88 ? 12.120 39.052 12.428 1.00 19.81 119 ASP A O 1
ATOM 682 N N . LYS A 1 89 ? 13.320 37.303 11.666 1.00 21.49 120 LYS A N 1
ATOM 683 C CA . LYS A 1 89 ? 14.180 38.123 10.819 1.00 20.56 120 LYS A CA 1
ATOM 684 C C . LYS A 1 89 ? 14.815 37.276 9.722 1.00 19.44 120 LYS A C 1
ATOM 685 O O . LYS A 1 89 ? 15.446 36.248 10.010 1.00 19.04 120 LYS A O 1
ATOM 691 N N . VAL A 1 90 ? 14.655 37.700 8.473 1.00 16.07 121 VAL A N 1
ATOM 692 C CA . VAL A 1 90 ? 15.263 36.989 7.353 1.00 16.90 121 VAL A CA 1
ATOM 693 C C . VAL A 1 90 ? 16.327 37.890 6.751 1.00 16.06 121 VAL A C 1
ATOM 694 O O . VAL A 1 90 ? 16.044 39.044 6.428 1.00 15.91 121 VAL A O 1
ATOM 698 N N . ASP A 1 91 ? 17.548 37.376 6.620 1.00 16.16 122 ASP A N 1
ATOM 699 C CA . ASP A 1 91 ? 18.632 38.137 6.007 1.00 16.71 122 ASP A CA 1
ATOM 700 C C . ASP A 1 91 ? 19.127 37.444 4.745 1.00 16.21 122 ASP A C 1
ATOM 701 O O . ASP A 1 91 ? 18.995 36.218 4.608 1.00 16.73 122 ASP A O 1
ATOM 706 N N . LEU A 1 92 ? 19.699 38.233 3.835 1.00 16.59 123 LEU A N 1
ATOM 707 C CA . LEU A 1 92 ? 20.412 37.695 2.676 1.00 16.54 123 LEU A CA 1
ATOM 708 C C . LEU A 1 92 ? 21.891 38.018 2.815 1.00 16.76 123 LEU A C 1
ATOM 709 O O . LEU A 1 92 ? 22.271 39.180 2.958 1.00 17.45 123 LEU A O 1
ATOM 714 N N . ILE A 1 93 ? 22.721 36.986 2.792 1.00 15.68 124 ILE A N 1
ATOM 715 C CA . ILE A 1 93 ? 24.160 37.175 2.878 1.00 16.94 124 ILE A CA 1
ATOM 716 C C . ILE A 1 93 ? 24.744 36.901 1.495 1.00 15.61 124 ILE A C 1
ATOM 717 O O . ILE A 1 93 ? 24.484 35.851 0.899 1.00 15.24 124 ILE A O 1
ATOM 722 N N . VAL A 1 94 ? 25.496 37.858 0.966 1.00 15.83 125 VAL A N 1
ATOM 723 C CA . VAL A 1 94 ? 26.110 37.685 -0.346 1.00 15.87 125 VAL A CA 1
ATOM 724 C C . VAL A 1 94 ? 27.612 37.631 -0.203 1.00 15.61 125 VAL A C 1
ATOM 725 O O . VAL A 1 94 ? 28.245 38.613 0.215 1.00 14.60 125 VAL A O 1
ATOM 729 N N . PHE A 1 95 ? 28.163 36.468 -0.529 1.00 16.15 126 PHE A N 1
ATOM 730 C CA . PHE A 1 95 ? 29.610 36.282 -0.567 1.00 17.35 126 PHE A CA 1
ATOM 731 C C . PHE A 1 95 ? 30.074 36.516 -1.992 1.00 17.01 126 PHE A C 1
ATOM 732 O O . PHE A 1 95 ? 29.439 36.038 -2.936 1.00 17.55 126 PHE A O 1
ATOM 740 N N . TYR A 1 96 ? 31.185 37.226 -2.153 1.00 18.17 127 TYR A N 1
ATOM 741 C CA . TYR A 1 96 ? 31.715 37.531 -3.482 1.00 19.07 127 TYR A CA 1
ATOM 742 C C . TYR A 1 96 ? 33.235 37.626 -3.398 1.00 18.14 127 TYR A C 1
ATOM 743 O O . TYR A 1 96 ? 33.792 38.502 -2.709 1.00 17.99 127 TYR A O 1
ATOM 752 N N . ASP A 1 97 ? 33.893 36.690 -4.070 1.00 18.34 128 ASP A N 1
ATOM 753 C CA . ASP A 1 97 ? 35.352 36.660 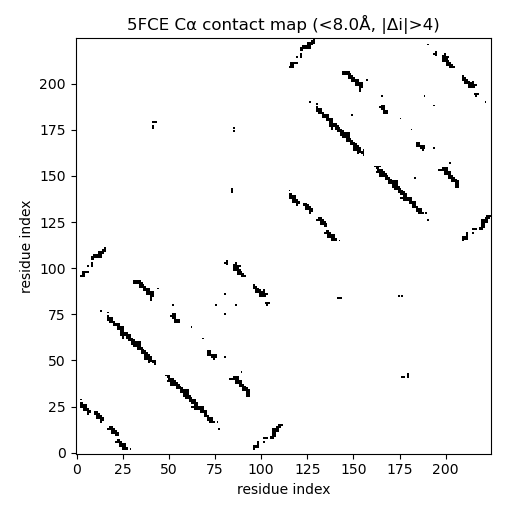-4.149 1.00 19.08 128 ASP A CA 1
ATOM 754 C C . ASP A 1 97 ? 36.077 36.862 -2.824 1.00 18.41 128 ASP A C 1
ATOM 755 O O . ASP A 1 97 ? 37.098 37.556 -2.760 1.00 19.43 128 ASP A O 1
ATOM 760 N N . GLY A 1 98 ? 35.543 36.250 -1.774 1.00 18.61 129 GLY A N 1
ATOM 761 C CA . GLY A 1 98 ? 36.171 36.259 -0.466 1.00 20.46 129 GLY A CA 1
ATOM 762 C C . GLY A 1 98 ? 35.634 37.289 0.505 1.00 20.73 129 GLY A C 1
ATOM 763 O O . GLY A 1 98 ? 35.985 37.281 1.694 1.00 20.68 129 GLY A O 1
ATOM 764 N N . GLN A 1 99 ? 34.790 38.185 0.006 1.00 19.73 130 GLN A N 1
ATOM 765 C CA . GLN A 1 99 ? 34.201 39.234 0.842 1.00 18.37 130 GLN A CA 1
ATOM 766 C C . GLN A 1 99 ? 32.731 38.926 1.055 1.00 18.72 130 GLN A C 1
ATOM 767 O O . GLN A 1 99 ? 32.204 37.981 0.459 1.00 17.07 130 GLN A O 1
ATOM 781 N N . THR A 1 101 ? 28.610 40.655 2.256 1.00 18.01 132 THR A N 1
ATOM 782 C CA . THR A 1 101 ? 27.751 41.745 2.670 1.00 19.28 132 THR A CA 1
ATOM 783 C C . THR A 1 101 ? 26.403 41.165 3.062 1.00 17.19 132 THR A C 1
ATOM 784 O O . THR A 1 101 ? 25.977 40.152 2.510 1.00 17.70 132 THR A O 1
ATOM 788 N N . ILE A 1 102 ? 25.760 41.784 4.045 1.00 17.89 133 ILE A N 1
ATOM 789 C CA . ILE A 1 102 ? 24.487 41.297 4.544 1.00 18.24 133 ILE A CA 1
ATOM 790 C C . ILE A 1 102 ? 23.415 42.349 4.320 1.00 18.60 133 ILE A C 1
ATOM 791 O O . ILE A 1 102 ? 23.561 43.492 4.753 1.00 16.01 133 ILE A O 1
ATOM 796 N N . THR A 1 103 ? 22.351 41.965 3.621 1.00 18.53 134 THR A N 1
ATOM 797 C CA . THR A 1 103 ? 21.161 42.796 3.506 1.00 17.94 134 THR A CA 1
ATOM 798 C C . THR A 1 103 ? 20.166 42.252 4.516 1.00 18.07 134 THR A C 1
ATOM 799 O O . THR A 1 103 ? 19.767 41.087 4.424 1.00 18.18 134 THR A O 1
ATOM 803 N N . GLU A 1 104 ? 19.780 43.082 5.482 1.00 17.73 135 GLU A N 1
ATOM 804 C CA . GLU A 1 104 ? 19.000 42.628 6.626 1.00 18.28 135 GLU A CA 1
ATOM 805 C C . GLU A 1 104 ? 17.504 42.828 6.440 1.00 18.93 135 GLU A C 1
ATOM 806 O O . GLU A 1 104 ? 17.078 43.724 5.712 1.00 17.97 135 GLU A O 1
ATOM 812 N N . ASN A 1 105 ? 16.733 41.976 7.111 1.00 17.96 136 ASN A N 1
ATOM 813 C CA . ASN A 1 105 ? 15.295 42.166 7.320 1.00 17.91 136 ASN A CA 1
ATOM 814 C C . ASN A 1 105 ? 14.458 42.172 6.042 1.00 18.13 136 ASN A C 1
ATOM 815 O O . ASN A 1 105 ? 13.860 43.198 5.675 1.00 17.78 136 ASN A O 1
ATOM 820 N N . LEU A 1 106 ? 14.386 41.011 5.391 1.00 16.08 137 LEU A N 1
ATOM 821 C CA . LEU A 1 106 ? 13.736 40.913 4.093 1.00 16.37 137 LEU A CA 1
ATOM 822 C C . LEU A 1 106 ? 12.209 40.822 4.188 1.00 16.94 137 LEU A C 1
ATOM 823 O O . LEU A 1 106 ? 11.539 40.864 3.167 1.00 15.93 137 LEU A O 1
ATOM 828 N N . LYS A 1 107 ? 11.689 40.714 5.412 1.00 16.31 138 LYS A N 1
ATOM 829 C CA . LYS A 1 107 ? 10.251 40.879 5.690 1.00 18.26 138 LYS A CA 1
ATOM 830 C C . LYS A 1 107 ? 9.336 39.986 4.840 1.00 17.88 138 LYS A C 1
ATOM 831 O O . LYS A 1 107 ? 8.575 40.480 3.999 1.00 19.13 138 LYS A O 1
ATOM 837 N N . PRO A 1 108 ? 9.393 38.662 5.073 1.00 18.11 139 PRO A N 1
ATOM 838 C CA . PRO A 1 108 ? 8.650 37.704 4.245 1.00 18.33 139 PRO A CA 1
ATOM 839 C C . PRO A 1 108 ? 7.125 37.932 4.232 1.00 18.66 139 PRO A C 1
ATOM 840 O O . PRO A 1 108 ? 6.468 37.538 3.274 1.00 18.45 139 PRO A O 1
ATOM 844 N N . SER A 1 109 ? 6.585 38.583 5.260 1.00 19.51 140 SER A N 1
ATOM 845 C CA . SER A 1 109 ? 5.176 38.983 5.264 1.00 21.44 140 SER A CA 1
ATOM 846 C C . SER A 1 109 ? 4.825 39.874 4.064 1.00 21.29 140 SER A C 1
ATOM 847 O O . SER A 1 109 ? 3.672 39.909 3.628 1.00 21.14 140 SER A O 1
ATOM 850 N N . SER A 1 110 ? 5.815 40.596 3.538 1.00 17.91 141 SER A N 1
ATOM 851 C CA . SER A 1 110 ? 5.589 41.521 2.425 1.00 18.85 141 SER A CA 1
ATOM 852 C C . SER A 1 110 ? 5.779 40.886 1.044 1.00 19.01 141 SER A C 1
ATOM 853 O O . SER A 1 110 ? 5.471 41.509 0.022 1.00 17.13 141 SER A O 1
ATOM 856 N N . TRP A 1 111 ? 6.271 39.650 1.014 1.00 18.41 142 TRP A N 1
ATOM 857 C CA . TRP A 1 111 ? 6.601 38.995 -0.255 1.00 18.94 142 TRP A CA 1
ATOM 858 C C . TRP A 1 111 ? 5.375 38.649 -1.095 1.00 18.12 142 TRP A C 1
ATOM 859 O O . TRP A 1 111 ? 4.314 38.340 -0.566 1.00 20.52 142 TRP A O 1
ATOM 870 N N . THR A 1 112 ? 5.541 38.717 -2.411 1.00 17.96 143 THR A N 1
ATOM 871 C CA . THR A 1 112 ? 4.562 38.179 -3.345 1.00 19.91 143 THR A CA 1
ATOM 872 C C . THR A 1 112 ? 4.687 36.664 -3.276 1.00 18.71 143 THR A C 1
ATOM 873 O O . THR A 1 112 ? 5.798 36.132 -3.321 1.00 18.26 143 THR A O 1
ATOM 877 N N . VAL A 1 113 ? 3.558 35.970 -3.136 1.00 17.77 144 VAL A N 1
ATOM 878 C CA . VAL A 1 113 ? 3.557 34.509 -3.059 1.00 19.14 144 VAL A CA 1
ATOM 879 C C . VAL A 1 113 ? 2.613 33.986 -4.137 1.00 20.67 144 VAL A C 1
ATOM 880 O O . VAL A 1 113 ? 1.413 34.285 -4.120 1.00 19.74 144 VAL A O 1
ATOM 884 N N . VAL A 1 114 ? 3.146 33.218 -5.083 1.00 20.22 145 VAL A N 1
ATOM 885 C CA . VAL A 1 114 ? 2.343 32.751 -6.215 1.00 20.92 145 VAL A CA 1
ATOM 886 C C . VAL A 1 114 ? 2.396 31.231 -6.380 1.00 22.14 145 VAL A C 1
ATOM 887 O O . VAL A 1 114 ? 3.185 30.538 -5.713 1.00 20.73 145 VAL A O 1
ATOM 891 N N . GLY A 1 115 ? 1.574 30.724 -7.296 1.00 23.36 146 GLY A N 1
ATOM 892 C CA . GLY A 1 115 ? 1.434 29.293 -7.492 1.00 25.69 146 GLY A CA 1
ATOM 893 C C . GLY A 1 115 ? 0.169 28.818 -6.803 1.00 27.76 146 GLY A C 1
ATOM 894 O O . GLY A 1 115 ? -0.115 29.217 -5.673 1.00 28.80 146 GLY A O 1
ATOM 895 N N . PRO A 1 116 ? -0.611 27.968 -7.480 1.00 27.97 147 PRO A N 1
ATOM 896 C CA . PRO A 1 116 ? -1.853 27.456 -6.891 1.00 29.18 147 PRO A CA 1
ATOM 897 C C . PRO A 1 116 ? -1.590 26.458 -5.757 1.00 30.61 147 PRO A C 1
ATOM 898 O O . PRO A 1 116 ? -0.455 25.974 -5.637 1.00 27.38 147 PRO A O 1
ATOM 902 N N . ASN B 1 1 ? 8.528 31.187 25.587 1.00 36.61 32 ASN B N 1
ATOM 903 C CA . ASN B 1 1 ? 8.108 32.240 26.506 1.00 37.72 32 ASN B CA 1
ATOM 904 C C . ASN B 1 1 ? 9.208 32.669 27.472 1.00 36.35 32 ASN B C 1
ATOM 905 O O . ASN B 1 1 ? 8.928 33.255 28.523 1.00 38.15 32 ASN B O 1
ATOM 910 N N . GLU B 1 2 ? 10.456 32.386 27.117 1.00 31.83 33 GLU B N 1
ATOM 911 C CA . GLU B 1 2 ? 11.576 32.700 28.000 1.00 29.01 33 GLU B CA 1
ATOM 912 C C . GLU B 1 2 ? 11.978 34.162 27.990 1.00 26.25 33 GLU B C 1
ATOM 913 O O . GLU B 1 2 ? 11.866 34.836 26.965 1.00 27.44 33 GLU B O 1
ATOM 919 N N . ASN B 1 3 ? 12.481 34.639 29.124 1.00 25.99 34 ASN B N 1
ATOM 920 C CA . ASN B 1 3 ? 12.965 36.014 29.206 1.00 26.26 34 ASN B CA 1
ATOM 921 C C . ASN B 1 3 ? 14.258 36.201 28.429 1.00 22.33 34 ASN B C 1
ATOM 922 O O . ASN B 1 3 ? 15.121 35.327 28.427 1.00 21.26 34 ASN B O 1
ATOM 927 N N . LEU B 1 4 ? 14.367 37.336 27.748 1.00 20.51 35 LEU B N 1
ATOM 928 C CA . LEU B 1 4 ? 15.590 37.692 27.021 1.00 20.35 35 LEU B CA 1
ATOM 929 C C . LEU B 1 4 ? 16.717 37.965 28.004 1.00 19.95 35 LEU B C 1
ATOM 930 O O . LEU B 1 4 ? 16.506 38.577 29.046 1.00 21.47 35 LEU B O 1
ATOM 935 N N . SER B 1 5 ? 17.910 37.478 27.695 1.00 19.09 36 SER B N 1
ATOM 936 C CA . SER B 1 5 ? 19.084 37.868 28.454 1.00 19.24 36 SER B CA 1
ATOM 937 C C . SER B 1 5 ? 20.259 37.941 27.490 1.00 19.04 36 SER B C 1
ATOM 938 O O . SER B 1 5 ? 20.203 37.389 26.387 1.00 18.30 36 SER B O 1
ATOM 941 N N . PHE B 1 6 ? 21.322 38.626 27.899 1.00 17.88 37 PHE B N 1
ATOM 942 C CA . PHE B 1 6 ? 22.511 38.740 27.070 1.00 17.69 37 PHE B CA 1
ATOM 943 C C . PHE B 1 6 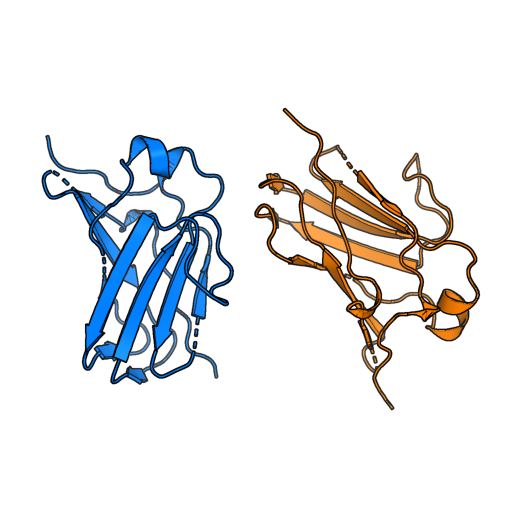? 23.732 38.184 27.791 1.00 19.01 37 PHE B C 1
ATOM 944 O O . PHE B 1 6 ? 23.868 38.354 28.999 1.00 19.53 37 PHE B O 1
ATOM 952 N N . THR B 1 7 ? 24.597 37.507 27.039 1.00 17.33 38 THR B N 1
ATOM 953 C CA . THR B 1 7 ? 25.930 37.109 27.494 1.00 19.04 38 THR B CA 1
ATOM 954 C C . THR B 1 7 ? 26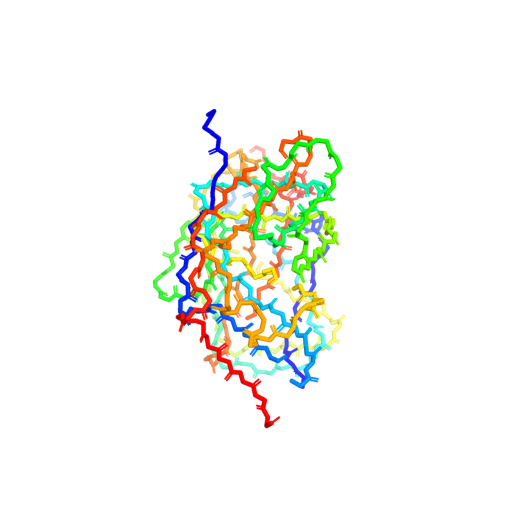.913 38.110 26.889 1.00 20.53 38 THR B C 1
ATOM 955 O O . THR B 1 7 ? 26.688 38.611 25.780 1.00 18.92 38 THR B O 1
ATOM 959 N N . VAL B 1 8 ? 27.981 38.426 27.621 1.00 20.26 39 VAL B N 1
ATOM 960 C CA . VAL B 1 8 ? 29.039 39.301 27.109 1.00 20.19 39 VAL B CA 1
ATOM 961 C C . VAL B 1 8 ? 30.394 38.685 27.416 1.00 21.18 39 VAL B C 1
ATOM 962 O O . VAL B 1 8 ? 30.657 38.289 28.556 1.00 22.73 39 VAL 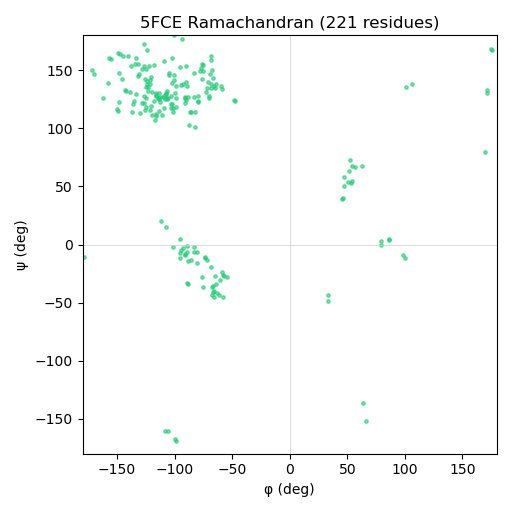B O 1
ATOM 966 N N . LYS B 1 9 ? 31.244 38.588 26.401 1.00 22.80 40 LYS B N 1
ATOM 967 C CA . LYS B 1 9 ? 32.626 38.177 26.612 1.00 24.08 40 LYS B CA 1
ATOM 968 C C . LYS B 1 9 ? 33.383 39.466 26.914 1.00 23.06 40 LYS B C 1
ATOM 969 O O . LYS B 1 9 ? 33.639 40.267 26.022 1.00 23.32 40 LYS B O 1
ATOM 975 N N . THR B 1 10 ? 33.686 39.674 28.190 1.00 22.30 41 THR B N 1
ATOM 976 C CA . THR B 1 10 ? 34.069 40.992 28.697 1.00 20.95 41 THR B CA 1
ATOM 977 C C . THR B 1 10 ? 35.382 41.529 28.123 1.00 22.32 41 THR B C 1
ATOM 978 O O . THR B 1 10 ? 35.579 42.742 28.058 1.00 21.94 41 THR B O 1
ATOM 982 N N . ASP B 1 11 ? 36.274 40.628 27.713 1.00 23.56 42 ASP B N 1
ATOM 983 C CA . ASP B 1 11 ? 37.546 41.030 27.104 1.00 23.01 42 ASP B CA 1
ATOM 984 C C . ASP B 1 11 ? 37.346 41.562 25.680 1.00 22.97 42 ASP B C 1
ATOM 985 O O . ASP B 1 11 ? 38.266 42.129 25.086 1.00 23.42 42 ASP B O 1
ATOM 990 N N . ARG B 1 12 ? 36.146 41.380 25.130 1.00 22.87 43 ARG B N 1
ATOM 991 C CA . ARG B 1 12 ? 35.852 41.892 23.792 1.00 22.27 43 ARG B CA 1
ATOM 992 C C . ARG B 1 12 ? 35.196 43.278 23.839 1.00 19.09 43 ARG B C 1
ATOM 993 O O . ARG B 1 12 ? 34.944 43.888 22.804 1.00 18.75 43 ARG B O 1
ATOM 1001 N N . ILE B 1 13 ? 34.913 43.763 25.042 1.00 18.87 44 ILE B N 1
ATOM 1002 C CA . ILE B 1 13 ? 34.422 45.137 25.198 1.00 17.66 44 ILE B CA 1
ATOM 1003 C C . ILE B 1 13 ? 35.600 46.046 24.922 1.00 18.21 44 ILE B C 1
ATOM 1004 O O . ILE B 1 13 ? 36.703 45.790 25.400 1.00 17.89 44 ILE B O 1
ATOM 1009 N N . VAL B 1 14 ? 35.370 47.086 24.131 1.00 18.20 45 VAL B N 1
ATOM 1010 C CA . VAL B 1 14 ? 36.433 48.016 23.785 1.00 17.33 45 VAL B CA 1
ATOM 1011 C C . VAL B 1 14 ? 36.116 49.402 24.326 1.00 18.58 45 VAL B C 1
ATOM 1012 O O . VAL B 1 14 ? 35.023 49.923 24.091 1.00 17.82 45 VAL B O 1
ATOM 1016 N N . TYR B 1 15 ? 37.058 49.984 25.064 1.00 17.78 46 TYR B N 1
ATOM 1017 C CA . TYR B 1 15 ? 36.977 51.397 25.395 1.00 17.21 46 TYR B CA 1
ATOM 1018 C C . TYR B 1 15 ? 37.944 52.107 24.459 1.00 19.37 46 TYR B C 1
ATOM 1019 O O . TYR B 1 15 ? 39.139 51.810 24.453 1.00 18.37 46 TYR B O 1
ATOM 1028 N N . ASP B 1 16 ? 37.415 53.028 23.664 1.00 18.70 47 ASP B N 1
ATOM 1029 C CA . ASP B 1 16 ? 38.216 53.826 22.751 1.00 20.20 47 ASP B CA 1
ATOM 1030 C C . ASP B 1 16 ? 38.434 55.188 23.395 1.00 21.14 47 ASP B C 1
ATOM 1031 O O . ASP B 1 16 ? 37.497 55.962 23.515 1.00 20.35 47 ASP B O 1
ATOM 1044 N N . THR B 1 18 ? 40.060 57.658 22.208 1.00 23.13 49 THR B N 1
ATOM 1045 C CA . THR B 1 18 ? 40.077 58.743 21.232 1.00 25.25 49 THR B CA 1
ATOM 1046 C C . THR B 1 18 ? 38.676 59.281 20.992 1.00 24.80 49 THR B C 1
ATOM 1047 O O . THR B 1 18 ? 38.472 60.492 20.957 1.00 24.96 49 THR B O 1
ATOM 1051 N N . GLN B 1 19 ? 37.710 58.379 20.853 1.00 22.92 50 GLN B N 1
ATOM 1052 C CA . GLN B 1 19 ? 36.322 58.779 20.618 1.00 24.63 50 GLN B CA 1
ATOM 1053 C C . GLN B 1 19 ? 35.526 58.827 21.911 1.00 22.20 50 GLN B C 1
ATOM 1054 O O . GLN B 1 19 ? 34.413 59.364 21.939 1.00 22.27 50 GLN B O 1
ATOM 1060 N N . GLN B 1 20 ? 36.109 58.282 22.978 1.00 20.12 51 GLN B N 1
ATOM 1061 C CA . GLN B 1 20 ? 35.414 58.123 24.255 1.00 20.30 51 GLN B CA 1
ATOM 1062 C C . GLN B 1 20 ? 34.114 57.381 24.016 1.00 19.40 51 GLN B C 1
ATOM 1063 O O . GLN B 1 20 ? 33.034 57.842 24.396 1.00 20.59 51 GLN B O 1
ATOM 1069 N N . VAL B 1 21 ? 34.247 56.230 23.353 1.00 19.48 52 VAL B N 1
ATOM 1070 C CA . VAL B 1 21 ? 33.129 55.344 23.050 1.00 18.62 52 VAL B CA 1
ATOM 1071 C C . VAL B 1 21 ? 33.419 53.951 23.598 1.00 18.97 52 VAL B C 1
ATOM 1072 O O . VAL B 1 21 ? 34.539 53.451 23.504 1.00 18.33 52 VAL B O 1
ATOM 1076 N N . ILE B 1 22 ? 32.404 53.328 24.183 1.00 17.42 53 ILE B N 1
ATOM 1077 C CA . ILE B 1 22 ? 32.528 51.953 24.623 1.00 18.26 53 ILE B CA 1
ATOM 1078 C C . ILE B 1 22 ? 31.665 51.071 23.726 1.00 17.94 53 ILE B C 1
ATOM 1079 O O . ILE B 1 22 ? 30.483 51.342 23.537 1.00 17.66 53 ILE B O 1
ATOM 1084 N N . THR B 1 23 ? 32.266 50.027 23.166 1.00 17.50 54 THR B N 1
ATOM 1085 C CA . THR B 1 23 ? 31.533 49.051 22.360 1.00 19.05 54 THR B CA 1
ATOM 1086 C C . THR B 1 23 ? 31.392 47.736 23.127 1.00 19.00 54 THR B C 1
ATOM 1087 O O . THR B 1 23 ? 32.378 47.161 23.611 1.00 17.43 54 THR B O 1
ATOM 1091 N N . ILE B 1 24 ? 30.156 47.266 23.247 1.00 17.23 55 ILE B N 1
ATOM 1092 C CA . ILE B 1 24 ? 29.864 46.037 23.976 1.00 16.84 55 ILE B CA 1
ATOM 1093 C C . ILE B 1 24 ? 29.190 45.039 23.055 1.00 17.25 55 ILE B C 1
ATOM 1094 O O . ILE B 1 24 ? 28.085 45.280 22.578 1.00 17.65 55 ILE B O 1
ATOM 1099 N N . PRO B 1 25 ? 29.852 43.908 22.790 1.00 18.02 56 PRO B N 1
ATOM 1100 C CA . PRO B 1 25 ? 29.153 42.917 21.969 1.00 17.95 56 PRO B CA 1
ATOM 1101 C C . PRO B 1 25 ? 28.283 42.048 22.858 1.00 17.73 56 PRO B C 1
ATOM 1102 O O . PRO B 1 25 ? 28.811 41.332 23.719 1.00 20.32 56 PRO B O 1
ATOM 1106 N N . VAL B 1 26 ? 26.966 42.144 22.681 1.00 18.60 57 VAL B N 1
ATOM 1107 C CA . VAL B 1 26 ? 26.030 41.335 23.450 1.00 17.20 57 VAL B CA 1
ATOM 1108 C C . VAL B 1 26 ? 25.515 40.164 22.618 1.00 18.20 57 VAL B C 1
ATOM 1109 O O . VAL B 1 26 ? 25.241 40.308 21.424 1.00 18.49 57 VAL B O 1
ATOM 1113 N N . LYS B 1 27 ? 25.411 39.003 23.260 1.00 16.39 58 LYS B N 1
ATOM 1114 C CA . LYS B 1 27 ? 24.875 37.794 22.633 1.00 16.10 58 LYS B CA 1
ATOM 1115 C C . LYS B 1 27 ? 23.521 37.453 23.256 1.00 16.07 58 LYS B C 1
ATOM 1116 O O . LYS B 1 27 ? 23.443 37.058 24.421 1.00 16.42 58 LYS B O 1
ATOM 1122 N N . PRO B 1 28 ? 22.447 37.602 22.476 1.00 15.69 59 PRO B N 1
ATOM 1123 C CA . PRO B 1 28 ? 21.101 37.363 22.998 1.00 16.33 59 PRO B CA 1
ATOM 1124 C C . PRO B 1 28 ? 20.871 35.871 23.111 1.00 17.11 59 PRO B C 1
ATOM 1125 O O . PRO B 1 28 ? 21.428 35.118 22.308 1.00 15.59 59 PRO B O 1
ATOM 1129 N N . ASN B 1 29 ? 20.059 35.440 24.072 1.00 17.08 60 ASN B N 1
ATOM 1130 C CA . ASN B 1 29 ? 19.743 34.020 24.181 1.00 17.35 60 ASN B CA 1
ATOM 1131 C C . ASN B 1 29 ? 18.569 33.643 23.281 1.00 17.67 60 ASN B C 1
ATOM 1132 O O . ASN B 1 29 ? 18.313 32.468 23.039 1.00 16.49 60 ASN B O 1
ATOM 1137 N N . LYS B 1 30 ? 17.858 34.652 22.785 1.00 17.78 61 LYS B N 1
ATOM 1138 C CA . LYS B 1 30 ? 16.728 34.417 21.901 1.00 19.28 61 LYS B CA 1
ATOM 1139 C C . LYS B 1 30 ? 16.592 35.541 20.886 1.00 18.96 61 LYS B C 1
ATOM 1140 O O . LYS B 1 30 ? 17.185 36.611 21.050 1.00 18.74 61 LYS B O 1
ATOM 1146 N N . SER B 1 31 ? 15.817 35.288 19.834 1.00 18.64 62 SER B N 1
ATOM 1147 C CA . SER B 1 31 ? 15.530 36.304 18.827 1.00 19.49 62 SER B CA 1
ATOM 1148 C C . SER B 1 31 ? 14.384 37.206 19.274 1.00 19.40 62 SER B C 1
ATOM 1149 O O . SER B 1 31 ? 13.321 36.727 19.675 1.00 19.94 62 SER B O 1
ATOM 1152 N N . VAL B 1 32 ? 14.632 38.513 19.240 1.00 18.57 63 VAL B N 1
ATOM 1153 C CA . VAL B 1 32 ? 13.660 39.524 19.645 1.00 17.91 63 VAL B CA 1
ATOM 1154 C C . VAL B 1 32 ? 13.754 40.741 18.735 1.00 18.32 63 VAL B C 1
ATOM 1155 O O . VAL B 1 32 ? 14.848 41.259 18.496 1.00 16.79 63 VAL B O 1
ATOM 1159 N N . ASN B 1 33 ? 12.604 41.203 18.252 1.00 17.32 64 ASN B N 1
ATOM 1160 C CA . ASN B 1 33 ? 12.523 42.483 17.570 1.00 18.06 64 ASN B CA 1
ATOM 1161 C C . ASN B 1 33 ? 11.953 43.516 18.539 1.00 17.43 64 ASN B C 1
ATOM 1162 O O . ASN B 1 33 ? 10.833 43.366 19.018 1.00 17.76 64 ASN B O 1
ATOM 1167 N N . ALA B 1 34 ? 12.737 44.540 18.853 1.00 16.18 65 ALA B N 1
ATOM 1168 C CA . ALA B 1 34 ? 12.295 45.587 19.770 1.00 18.31 65 ALA B CA 1
ATOM 1169 C C . ALA B 1 34 ? 12.195 46.943 19.078 1.00 17.68 65 ALA B C 1
ATOM 1170 O O . ALA B 1 34 ? 13.136 47.390 18.419 1.00 19.24 65 ALA B O 1
ATOM 1172 N N . SER B 1 35 ? 11.063 47.615 19.257 1.00 18.08 66 SER B N 1
ATOM 1173 C CA . SER B 1 35 ? 10.854 48.949 18.691 1.00 20.37 66 SER B CA 1
ATOM 1174 C C . SER B 1 35 ? 11.752 49.994 19.340 1.00 19.00 66 SER B C 1
ATOM 1175 O O . SER B 1 35 ? 12.326 50.850 18.663 1.00 20.25 66 SER B O 1
ATOM 1178 N N . ASP B 1 36 ? 11.859 49.929 20.664 1.00 19.11 67 ASP B N 1
ATOM 1179 C CA . ASP B 1 36 ? 12.586 50.942 21.416 1.00 19.53 67 ASP B CA 1
ATOM 1180 C C . ASP B 1 36 ? 13.478 50.332 22.479 1.00 18.57 67 ASP B C 1
ATOM 1181 O O . ASP B 1 36 ? 13.019 49.612 23.371 1.00 18.45 67 ASP B O 1
ATOM 1186 N N . VAL B 1 37 ? 14.768 50.619 22.365 1.00 17.02 68 VAL B N 1
ATOM 1187 C CA . VAL B 1 37 ? 15.757 50.068 23.280 1.00 18.36 68 VAL B CA 1
ATOM 1188 C C . VAL B 1 37 ? 16.525 51.190 23.998 1.00 17.72 68 VAL B C 1
ATOM 1189 O O . VAL B 1 37 ? 16.877 52.203 23.391 1.00 17.37 68 VAL B O 1
ATOM 1193 N N . HIS B 1 38 ? 16.757 51.005 25.295 1.00 17.87 69 HIS B N 1
ATOM 1194 C CA . HIS B 1 38 ? 17.564 51.930 26.088 1.00 17.67 69 HIS B CA 1
ATOM 1195 C C . HIS B 1 38 ? 18.581 51.091 26.836 1.00 17.91 69 HIS B C 1
ATOM 1196 O O . HIS B 1 38 ? 18.224 50.292 27.701 1.00 18.32 69 HIS B O 1
ATOM 1203 N N . ALA B 1 39 ? 19.846 51.253 26.487 1.00 16.06 70 ALA B N 1
ATOM 1204 C CA . ALA B 1 39 ? 20.906 50.498 27.133 1.00 16.05 70 ALA B CA 1
ATOM 1205 C C . ALA B 1 39 ? 21.728 51.426 28.006 1.00 16.72 70 ALA B C 1
ATOM 1206 O O . ALA B 1 39 ? 22.187 52.478 27.545 1.00 16.69 70 ALA B O 1
ATOM 1208 N N . VAL B 1 40 ? 21.905 51.040 29.270 1.00 16.85 71 VAL B N 1
ATOM 1209 C CA . VAL B 1 40 ? 22.574 51.900 30.258 1.00 16.05 71 VAL B CA 1
ATOM 1210 C C . VAL B 1 40 ? 23.677 51.118 30.948 1.00 18.21 71 VAL B C 1
ATOM 1211 O O . VAL B 1 40 ? 23.429 50.058 31.543 1.00 17.80 71 VAL B O 1
ATOM 1215 N N . LEU B 1 41 ? 24.902 51.633 30.847 1.00 16.90 72 LEU B N 1
ATOM 1216 C CA . LEU B 1 41 ? 26.026 51.058 31.562 1.00 18.02 72 LEU B CA 1
ATOM 1217 C C . LEU B 1 41 ? 26.110 51.751 32.925 1.00 19.20 72 LEU B C 1
ATOM 1218 O O . LEU B 1 41 ? 26.157 52.988 33.011 1.00 18.71 72 LEU B O 1
ATOM 1223 N N . THR B 1 42 ? 26.085 50.966 33.994 1.00 19.54 73 THR B N 1
ATOM 1224 C CA . THR B 1 42 ? 26.038 51.542 35.341 1.00 21.78 73 THR B CA 1
ATOM 1225 C C . THR B 1 42 ? 27.041 50.900 36.299 1.00 21.31 73 THR B C 1
ATOM 1226 O O . THR B 1 42 ? 27.529 49.800 36.053 1.00 18.88 73 THR B O 1
ATOM 1230 N N . TYR B 1 43 ? 27.358 51.594 37.391 1.00 22.85 74 TYR B N 1
ATOM 1231 C CA . TYR B 1 43 ? 28.150 50.964 38.441 1.00 23.28 74 TYR B CA 1
ATOM 1232 C C . TYR B 1 43 ? 27.379 50.731 39.743 1.00 25.55 74 TYR B C 1
ATOM 1233 O O . TYR B 1 43 ? 27.981 50.538 40.798 1.00 27.83 74 TYR B O 1
ATOM 1242 N N . GLY B 1 44 ? 26.049 50.713 39.676 1.00 27.30 75 GLY B N 1
ATOM 1243 C CA . GLY B 1 44 ? 25.274 50.396 40.866 1.00 29.45 75 GLY B CA 1
ATOM 1244 C C . GLY B 1 44 ? 23.761 50.357 40.768 1.00 32.34 75 GLY B C 1
ATOM 1245 O O . GLY B 1 44 ? 23.094 49.896 41.693 1.00 36.14 75 GLY B O 1
ATOM 1246 N N . TRP B 1 45 ? 23.214 50.828 39.655 1.00 31.72 76 TRP B N 1
ATOM 1247 C CA . TRP B 1 45 ? 21.767 50.977 39.515 1.00 32.56 76 TRP B CA 1
ATOM 1248 C C . TRP B 1 45 ? 21.068 49.627 39.275 1.00 34.04 76 TRP B C 1
ATOM 1249 O O . TRP B 1 45 ? 21.612 48.755 38.591 1.00 34.92 76 TRP B O 1
ATOM 1260 N N . ASP B 1 46 ? 19.883 49.443 39.855 1.00 34.87 77 ASP B N 1
ATOM 1261 C CA . ASP B 1 46 ? 19.135 48.197 39.663 1.00 36.15 77 ASP B CA 1
ATOM 1262 C C . ASP B 1 46 ? 18.110 48.310 38.534 1.00 34.50 77 ASP B C 1
ATOM 1263 O O . ASP B 1 46 ? 17.333 47.386 38.280 1.00 37.21 77 ASP B O 1
ATOM 1268 N N . GLY B 1 47 ? 18.118 49.445 37.851 1.00 34.36 78 GLY B N 1
ATOM 1269 C CA . GLY B 1 47 ? 17.225 49.658 36.727 1.00 35.08 78 GLY B CA 1
ATOM 1270 C C . GLY B 1 47 ? 15.859 50.185 37.136 1.00 37.24 78 GLY B C 1
ATOM 1271 O O . GLY B 1 47 ? 14.966 50.344 36.298 1.00 36.40 78 GLY B O 1
ATOM 1272 N N . ASN B 1 48 ? 15.691 50.465 38.425 1.00 36.95 79 ASN B N 1
ATOM 1273 C CA . ASN B 1 48 ? 14.399 50.918 38.925 1.00 38.80 79 ASN B CA 1
ATOM 1274 C C . ASN B 1 48 ? 14.322 52.422 39.142 1.00 37.93 79 ASN B C 1
ATOM 1275 O O . ASN B 1 48 ? 15.286 53.037 39.597 1.00 37.39 79 ASN B O 1
ATOM 1280 N N . GLY B 1 49 ? 13.173 53.009 38.818 1.00 36.76 80 GLY B N 1
ATOM 1281 C CA . GLY B 1 49 ? 12.998 54.447 38.945 1.00 37.00 80 GLY B CA 1
ATOM 1282 C C . GLY B 1 49 ? 13.919 55.224 38.019 1.00 36.45 80 GLY B C 1
ATOM 1283 O O . GLY B 1 49 ? 14.080 54.862 36.854 1.00 37.26 80 GLY B O 1
ATOM 1284 N N . SER B 1 50 ? 14.535 56.285 38.531 1.00 35.67 81 SER B N 1
ATOM 1285 C CA . SER B 1 50 ? 15.408 57.115 37.705 1.00 36.08 81 SER B CA 1
ATOM 1286 C C . SER B 1 50 ? 16.860 56.642 37.728 1.00 35.91 81 SER B C 1
ATOM 1287 O O . SER B 1 50 ? 17.305 56.029 38.701 1.00 35.46 81 SER B O 1
ATOM 1290 N N . SER B 1 51 ? 17.587 56.939 36.651 1.00 34.58 82 SER B N 1
ATOM 1291 C CA . SER B 1 51 ? 18.942 56.422 36.446 1.00 34.18 82 SER B CA 1
ATOM 1292 C C . SER B 1 51 ? 19.919 56.935 37.500 1.00 33.90 82 SER B C 1
ATOM 1293 O O . SER B 1 51 ? 19.879 58.104 37.878 1.00 34.29 82 SER B O 1
ATOM 1296 N N . GLU B 1 52 ? 20.782 56.044 37.978 1.00 33.83 83 GLU B N 1
ATOM 1297 C CA . GLU B 1 52 ? 21.809 56.403 38.948 1.00 33.17 83 GLU B CA 1
ATOM 1298 C C . GLU B 1 52 ? 23.128 55.793 38.523 1.00 30.43 83 GLU B C 1
ATOM 1299 O O . GLU B 1 52 ? 23.139 54.772 37.837 1.00 29.06 83 GLU B O 1
ATOM 1305 N N . LYS B 1 53 ? 24.226 56.407 38.959 1.00 28.37 84 LYS B N 1
ATOM 1306 C CA . LYS B 1 53 ? 25.566 55.878 38.716 1.00 26.48 84 LYS B CA 1
ATOM 1307 C C . LYS B 1 53 ? 25.736 55.458 37.255 1.00 25.37 84 LYS B C 1
ATOM 1308 O O . LYS B 1 53 ? 26.033 54.294 36.959 1.00 24.37 84 LYS B O 1
ATOM 1314 N N . VAL B 1 54 ? 25.542 56.411 36.347 1.00 24.35 85 VAL B N 1
ATOM 1315 C CA . VAL B 1 54 ? 25.588 56.133 34.916 1.00 23.09 85 VAL B CA 1
ATOM 1316 C C . VAL B 1 54 ? 26.979 56.318 34.326 1.00 20.80 85 VAL B C 1
ATOM 1317 O O . VAL B 1 54 ? 27.590 57.376 34.464 1.00 22.49 85 VAL B O 1
ATOM 1321 N N . ILE B 1 55 ? 27.466 55.277 33.661 1.00 19.59 86 ILE B N 1
ATOM 1322 C CA . ILE B 1 55 ? 28.740 55.324 32.962 1.00 19.27 86 ILE B CA 1
ATOM 1323 C C . ILE B 1 55 ? 28.491 55.834 31.537 1.00 19.81 86 ILE B C 1
ATOM 1324 O O . ILE B 1 55 ? 29.293 56.576 30.967 1.00 17.69 86 ILE B O 1
ATOM 1329 N N . GLY B 1 56 ? 27.339 55.471 30.983 1.00 19.52 87 GLY B N 1
ATOM 1330 C CA . GLY B 1 56 ? 26.935 55.963 29.677 1.00 18.21 87 GLY B CA 1
ATOM 1331 C C . GLY B 1 56 ? 25.652 55.268 29.269 1.00 18.88 87 GLY B C 1
ATOM 1332 O O . GLY B 1 56 ? 25.253 54.302 29.918 1.00 17.92 87 GLY B O 1
ATOM 1333 N N . GLU B 1 57 ? 24.998 55.755 28.215 1.00 18.06 88 GLU B N 1
ATOM 1334 C CA . GLU B 1 57 ? 23.735 55.172 27.773 1.00 17.90 88 GLU B CA 1
ATOM 1335 C C . GLU B 1 57 ? 23.465 55.482 26.300 1.00 18.58 88 GLU B C 1
ATOM 1336 O O . GLU B 1 57 ? 24.041 56.414 25.738 1.00 17.69 88 GLU B O 1
ATOM 1342 N N . VAL B 1 58 ? 22.590 54.699 25.672 1.00 17.33 89 VAL B N 1
ATOM 1343 C CA . VAL B 1 58 ? 22.249 54.924 24.269 1.00 16.83 89 VAL B CA 1
ATOM 1344 C C . VAL B 1 58 ? 20.789 54.561 24.040 1.00 18.14 89 VAL B C 1
ATOM 1345 O O . VAL B 1 58 ? 20.278 53.612 24.645 1.00 16.60 89 VAL B O 1
ATOM 1349 N N . TYR B 1 59 ? 20.117 55.342 23.201 1.00 18.58 90 TYR B N 1
ATOM 1350 C CA . TYR B 1 59 ? 18.744 55.037 22.803 1.00 19.25 90 TYR B CA 1
ATOM 1351 C C . TYR B 1 59 ? 18.734 54.552 21.363 1.00 19.11 90 TYR B C 1
ATOM 1352 O O . TYR B 1 59 ? 19.309 55.196 20.476 1.00 20.03 90 TYR B O 1
ATOM 1361 N N . LEU B 1 60 ? 18.079 53.420 21.130 1.00 18.93 91 LEU B N 1
ATOM 1362 C CA . LEU B 1 60 ? 18.074 52.802 19.814 1.00 20.10 91 LEU B CA 1
ATOM 1363 C C . LEU B 1 60 ? 16.638 52.558 19.370 1.00 20.33 91 LEU B C 1
ATOM 1364 O O . LEU B 1 60 ? 15.730 52.407 20.203 1.00 20.53 91 LEU B O 1
ATOM 1369 N N . LYS B 1 61 ? 16.415 52.527 18.064 1.00 20.13 92 LYS B N 1
ATOM 1370 C CA . LYS B 1 61 ? 15.106 52.124 17.574 1.00 21.00 92 LYS B CA 1
ATOM 1371 C C . LYS B 1 61 ? 15.170 50.965 16.587 1.00 20.79 92 LYS B C 1
ATOM 1372 O O . LYS B 1 61 ? 16.164 50.797 15.878 1.00 19.05 92 LYS B O 1
ATOM 1378 N N . ASP B 1 62 ? 14.099 50.172 16.557 1.00 20.68 93 ASP B N 1
ATOM 1379 C CA . ASP B 1 62 ? 13.945 49.085 15.589 1.00 21.18 93 ASP B CA 1
ATOM 1380 C C . ASP B 1 62 ? 15.131 48.119 15.583 1.00 19.48 93 ASP B C 1
ATOM 1381 O O . ASP B 1 62 ? 15.745 47.838 14.546 1.00 20.39 93 ASP B O 1
ATOM 1386 N N . VAL B 1 63 ? 15.428 47.601 16.767 1.00 18.84 94 VAL B N 1
ATOM 1387 C CA . VAL B 1 63 ? 16.567 46.714 16.959 1.00 17.50 94 VAL B CA 1
ATOM 1388 C C . VAL B 1 63 ? 16.095 45.293 16.705 1.00 17.12 94 VAL B C 1
ATOM 1389 O O . VAL B 1 63 ? 15.017 44.906 17.138 1.00 16.35 94 VAL B O 1
ATOM 1393 N N . GLN B 1 64 ? 16.897 44.519 15.985 1.00 15.93 95 GLN B N 1
ATOM 1394 C CA . GLN B 1 64 ? 16.592 43.114 15.779 1.00 16.46 95 GLN B CA 1
ATOM 1395 C C . GLN B 1 64 ? 17.698 42.241 16.331 1.00 17.68 95 GLN B C 1
ATOM 1396 O O . GLN B 1 64 ? 18.817 42.244 15.805 1.00 18.10 95 GLN B O 1
ATOM 1402 N N . TRP B 1 65 ? 17.384 41.515 17.401 1.00 16.63 96 TRP B N 1
ATOM 1403 C CA . TRP B 1 65 ? 18.343 40.619 18.031 1.00 16.55 96 TRP B CA 1
ATOM 1404 C C . TRP B 1 65 ? 18.070 39.214 17.544 1.00 17.59 96 TRP B C 1
ATOM 1405 O O . TRP B 1 65 ? 16.923 38.795 17.465 1.00 18.03 96 TRP B O 1
ATOM 1416 N N . THR B 1 66 ? 19.129 38.490 17.213 1.00 18.22 97 THR B N 1
ATOM 1417 C CA . THR B 1 66 ? 19.006 37.122 16.741 1.00 18.81 97 THR B CA 1
ATOM 1418 C C . THR B 1 66 ? 19.757 36.222 17.709 1.00 18.42 97 THR B C 1
ATOM 1419 O O . THR B 1 66 ? 20.907 36.506 18.071 1.00 17.62 97 THR B O 1
ATOM 1423 N N . ALA B 1 67 ? 19.091 35.154 18.138 1.00 17.76 98 ALA B N 1
ATOM 1424 C CA . ALA B 1 67 ? 19.636 34.214 19.119 1.00 17.84 98 ALA B CA 1
ATOM 1425 C C . ALA B 1 67 ? 21.056 33.780 18.777 1.00 19.45 98 ALA B C 1
ATOM 1426 O O . ALA B 1 67 ? 21.320 33.307 17.666 1.00 20.68 98 ALA B O 1
ATOM 1428 N N . GLY B 1 68 ? 21.971 33.974 19.724 1.00 17.48 99 GLY B N 1
ATOM 1429 C CA . GLY B 1 68 ? 23.333 33.477 19.595 1.00 19.93 99 GLY B CA 1
ATOM 1430 C C . GLY B 1 68 ? 24.268 34.299 18.728 1.00 20.59 99 GLY B C 1
ATOM 1431 O O . GLY B 1 68 ? 25.425 33.923 18.534 1.00 21.44 99 GLY B O 1
ATOM 1432 N N . ILE B 1 69 ? 23.791 35.427 18.212 1.00 17.52 100 ILE B N 1
ATOM 1433 C CA . ILE B 1 69 ? 24.594 36.240 17.313 1.00 20.14 100 ILE B CA 1
ATOM 1434 C C . ILE B 1 69 ? 24.934 37.572 17.967 1.00 19.96 100 ILE B C 1
ATOM 1435 O O . ILE B 1 69 ? 24.040 38.305 18.409 1.00 17.75 100 ILE B O 1
ATOM 1440 N N . GLU B 1 70 ? 26.226 37.883 18.024 1.00 19.65 101 GLU B N 1
ATOM 1441 C CA . GLU B 1 70 ? 26.684 39.110 18.673 1.00 19.28 101 GLU B CA 1
ATOM 1442 C C . GLU B 1 70 ? 26.096 40.374 18.042 1.00 19.12 101 GLU B C 1
ATOM 1443 O O . GLU B 1 70 ? 26.015 40.501 16.816 1.00 17.78 101 GLU B O 1
ATOM 1449 N N . TYR B 1 71 ? 25.677 41.296 18.902 1.00 17.22 102 TYR B N 1
ATOM 1450 C CA . TYR B 1 71 ? 25.113 42.568 18.487 1.00 19.51 102 TYR B CA 1
ATOM 1451 C C . TYR B 1 71 ? 25.909 43.637 19.211 1.00 18.90 102 TYR B C 1
ATOM 1452 O O . TYR B 1 71 ? 26.072 43.581 20.438 1.00 18.69 102 TYR B O 1
ATOM 1461 N N . THR B 1 72 ? 26.426 44.604 18.460 1.00 19.52 103 THR B N 1
ATOM 1462 C CA . THR B 1 72 ? 27.263 45.617 19.062 1.00 18.64 103 THR B CA 1
ATOM 1463 C C . THR B 1 72 ? 26.469 46.837 19.528 1.00 18.84 103 THR B C 1
ATOM 1464 O O . THR B 1 72 ? 25.778 47.484 18.750 1.00 18.93 103 THR B O 1
ATOM 1468 N N . ILE B 1 73 ? 26.570 47.127 20.818 1.00 17.49 104 ILE B N 1
ATOM 1469 C CA . ILE B 1 73 ? 25.999 48.340 21.381 1.00 18.56 104 ILE B CA 1
ATOM 1470 C C . ILE B 1 73 ? 27.128 49.358 21.524 1.00 18.58 104 ILE B C 1
ATOM 1471 O O . ILE B 1 73 ? 28.204 49.028 22.028 1.00 18.75 104 ILE B O 1
ATOM 1484 N N . ILE B 1 75 ? 28.228 52.973 23.191 1.00 19.25 106 ILE B N 1
ATOM 1485 C CA . ILE B 1 75 ? 27.842 53.935 24.229 1.00 18.72 106 ILE B CA 1
ATOM 1486 C C . ILE B 1 75 ? 28.887 55.019 24.411 1.00 20.29 106 ILE B C 1
ATOM 1487 O O . ILE B 1 75 ? 30.082 54.716 24.510 1.00 18.64 106 ILE B O 1
ATOM 1492 N N . SER B 1 76 ? 28.453 56.280 24.460 1.00 18.04 107 SER B N 1
ATOM 1493 C CA . SER B 1 76 ? 29.381 57.371 24.767 1.00 19.42 107 SER B CA 1
ATOM 1494 C C . SER B 1 76 ? 29.813 57.312 26.239 1.00 18.07 107 SER B C 1
ATOM 1495 O O . SER B 1 76 ? 28.983 57.279 27.150 1.00 17.88 107 SER B O 1
ATOM 1498 N N . ALA B 1 77 ? 31.119 57.288 26.475 1.00 16.62 108 ALA B N 1
ATOM 1499 C CA . ALA B 1 77 ? 31.632 57.107 27.828 1.00 17.49 108 ALA B CA 1
ATOM 1500 C C . ALA B 1 77 ? 31.643 58.423 28.584 1.00 17.98 108 ALA B C 1
ATOM 1501 O O . ALA B 1 77 ? 32.403 59.337 28.237 1.00 18.12 108 ALA B O 1
ATOM 1503 N N . GLU B 1 78 ? 30.820 58.506 29.626 1.00 17.16 109 GLU B N 1
ATOM 1504 C CA . GLU B 1 78 ? 30.681 59.722 30.437 1.00 18.42 109 GLU B CA 1
ATOM 1505 C C . GLU B 1 78 ? 31.632 59.688 31.632 1.00 18.56 109 GLU B C 1
ATOM 1506 O O . GLU B 1 78 ? 31.687 60.635 32.421 1.00 17.15 109 GLU B O 1
ATOM 1512 N N . LEU B 1 79 ? 32.359 58.583 31.768 1.00 17.03 110 L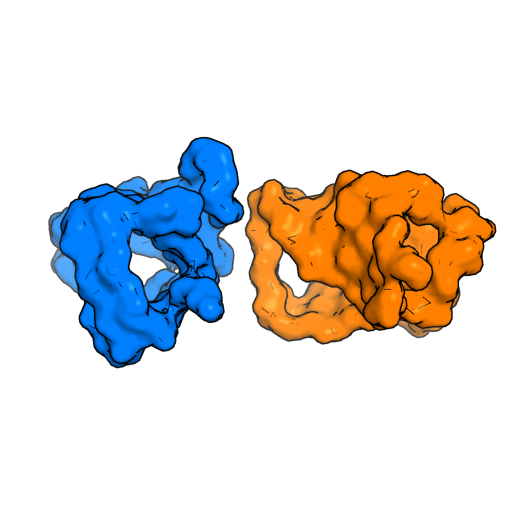EU B N 1
ATOM 1513 C CA . LEU B 1 79 ? 33.446 58.474 32.741 1.00 17.41 110 LEU B CA 1
ATOM 1514 C C . LEU B 1 79 ? 34.670 57.922 32.037 1.00 16.69 110 LEU B C 1
ATOM 1515 O O . LEU B 1 79 ? 34.545 57.113 31.109 1.00 16.39 110 LEU B O 1
ATOM 1520 N N . SER B 1 80 ? 35.847 58.364 32.478 1.00 16.26 111 SER B N 1
ATOM 1521 C CA . SER B 1 80 ? 37.118 57.914 31.906 1.00 18.19 111 SER B CA 1
ATOM 1522 C C . SER B 1 80 ? 37.360 56.443 32.233 1.00 18.17 111 SER B C 1
ATOM 1523 O O . SER B 1 80 ? 36.810 55.916 33.202 1.00 17.04 111 SER B O 1
ATOM 1526 N N . ILE B 1 81 ? 38.217 55.782 31.460 1.00 18.95 112 ILE B N 1
ATOM 1527 C CA . ILE B 1 81 ? 38.472 54.360 31.717 1.00 19.22 112 ILE B CA 1
ATOM 1528 C C . ILE B 1 81 ? 39.121 54.133 33.095 1.00 19.09 112 ILE B C 1
ATOM 1529 O O . ILE B 1 81 ? 38.823 53.142 33.761 1.00 18.31 112 ILE B O 1
ATOM 1534 N N . ASP B 1 82 ? 39.969 55.062 33.539 1.00 20.08 113 ASP B N 1
ATOM 1535 C CA . ASP B 1 82 ? 40.580 54.942 34.868 1.00 20.49 113 ASP B CA 1
ATOM 1536 C C . ASP B 1 82 ? 39.503 54.944 35.958 1.00 21.03 113 ASP B C 1
ATOM 1537 O O . ASP B 1 82 ? 39.547 54.150 36.902 1.00 21.57 113 ASP B O 1
ATOM 1542 N N . GLU B 1 83 ? 38.527 55.837 35.822 1.00 20.04 114 GLU B N 1
ATOM 1543 C CA . GLU B 1 83 ? 37.417 55.902 36.775 1.00 20.32 114 GLU B CA 1
ATOM 1544 C C . GLU B 1 83 ? 36.522 54.664 36.724 1.00 19.72 114 GLU B C 1
ATOM 1545 O O . GLU B 1 83 ? 36.117 54.145 37.761 1.00 19.89 114 GLU B O 1
ATOM 1551 N N . ILE B 1 84 ? 36.244 54.176 35.520 1.00 18.06 115 ILE B N 1
ATOM 1552 C CA . ILE B 1 84 ? 35.423 52.981 35.370 1.00 18.17 115 ILE B CA 1
ATOM 1553 C C . ILE B 1 84 ? 36.127 51.794 36.017 1.00 20.05 115 ILE B C 1
ATOM 1554 O O . ILE B 1 84 ? 35.498 50.984 36.699 1.00 19.92 115 ILE B O 1
ATOM 1559 N N . LYS B 1 85 ? 37.438 51.700 35.813 1.00 19.77 116 LYS B N 1
ATOM 1560 C CA . LYS B 1 85 ? 38.183 50.555 36.322 1.00 21.58 116 LYS B CA 1
ATOM 1561 C C . LYS B 1 85 ? 38.262 50.558 37.843 1.00 22.86 116 LYS B C 1
ATOM 1562 O O . LYS B 1 85 ? 38.515 49.523 38.457 1.00 23.42 116 LYS B O 1
ATOM 1568 N N . SER B 1 86 ? 38.029 51.719 38.452 1.00 21.22 117 SER B N 1
ATOM 1569 C CA . SER B 1 86 ? 38.037 51.828 39.913 1.00 22.74 117 SER B CA 1
ATOM 1570 C C . SER B 1 86 ? 36.706 51.408 40.532 1.00 24.69 117 SER B C 1
ATOM 1571 O O . SER B 1 86 ? 36.559 51.413 41.765 1.00 25.51 117 SER B O 1
ATOM 1574 N N . LYS B 1 87 ? 35.731 51.050 39.692 1.00 21.25 118 LYS B N 1
ATOM 1575 C CA . LYS B 1 87 ? 34.423 50.649 40.204 1.00 22.78 118 LYS B CA 1
ATOM 1576 C C . LYS B 1 87 ? 34.411 49.183 40.631 1.00 23.07 118 LYS B C 1
ATOM 1577 O O . LYS B 1 87 ? 35.104 48.348 40.042 1.00 23.44 118 LYS B O 1
ATOM 1583 N N . ASP B 1 88 ? 33.626 48.876 41.657 1.00 23.77 119 ASP B N 1
ATOM 1584 C CA . ASP B 1 88 ? 33.552 47.506 42.171 1.00 25.68 119 ASP B CA 1
ATOM 1585 C C . ASP B 1 88 ? 32.728 46.581 41.275 1.00 24.82 119 ASP B C 1
ATOM 1586 O O . ASP B 1 88 ? 33.059 45.404 41.118 1.00 25.57 119 ASP B O 1
ATOM 1591 N N . LYS B 1 89 ? 31.663 47.117 40.687 1.00 23.61 120 LYS B N 1
ATOM 1592 C CA . LYS B 1 89 ? 30.752 46.305 39.872 1.00 24.62 120 LYS B CA 1
ATOM 1593 C C . LYS B 1 89 ? 30.143 47.133 38.743 1.00 23.01 120 LYS B C 1
ATOM 1594 O O . LYS B 1 89 ? 29.521 48.162 38.988 1.00 23.25 120 LYS B O 1
ATOM 1600 N N . VAL B 1 90 ? 30.340 46.685 37.507 1.00 20.62 121 VAL B N 1
ATOM 1601 C CA . VAL B 1 90 ? 29.788 47.383 36.349 1.00 20.01 121 VAL B CA 1
ATOM 1602 C C . VAL B 1 90 ? 28.750 46.485 35.699 1.00 20.00 121 VAL B C 1
ATOM 1603 O O . VAL B 1 90 ? 29.041 45.328 35.393 1.00 19.19 121 VAL B O 1
ATOM 1607 N N . ASP B 1 91 ? 27.539 47.011 35.515 1.00 19.81 122 ASP B N 1
ATOM 1608 C CA . ASP B 1 91 ? 26.468 46.244 34.886 1.00 19.51 122 ASP B CA 1
ATOM 1609 C C . ASP B 1 91 ? 25.917 46.943 33.645 1.00 18.41 122 ASP B C 1
ATOM 1610 O O . ASP B 1 91 ? 25.975 48.174 33.524 1.00 19.43 122 ASP B O 1
ATOM 1615 N N . LEU B 1 92 ? 25.381 46.142 32.728 1.00 17.66 123 LEU B N 1
ATOM 1616 C CA . LEU B 1 92 ? 24.651 46.680 31.583 1.00 17.72 123 LEU B CA 1
ATOM 1617 C C . LEU B 1 92 ? 23.159 46.393 31.713 1.00 17.49 123 LEU B C 1
ATOM 1618 O O . LEU B 1 92 ? 22.737 45.224 31.732 1.00 17.72 123 LEU B O 1
ATOM 1623 N N . ILE B 1 93 ? 22.361 47.453 31.806 1.00 16.64 124 ILE B N 1
ATOM 1624 C CA . ILE B 1 93 ? 20.900 47.311 31.838 1.00 17.63 124 ILE B CA 1
ATOM 1625 C C . ILE B 1 93 ? 20.349 47.577 30.436 1.00 16.92 124 ILE B C 1
ATOM 1626 O O . ILE B 1 93 ? 20.642 48.612 29.841 1.00 17.93 124 ILE B O 1
ATOM 1631 N N . VAL B 1 94 ? 19.566 46.638 29.911 1.00 16.96 125 VAL B N 1
ATOM 1632 C CA . VAL B 1 94 ? 18.941 46.802 28.606 1.00 16.87 125 VAL B CA 1
ATOM 1633 C C . VAL B 1 94 ? 17.427 46.841 28.773 1.00 17.04 125 VAL B C 1
ATOM 1634 O O . VAL B 1 94 ? 16.803 45.829 29.130 1.00 16.50 125 VAL B O 1
ATOM 1638 N N . PHE B 1 95 ? 16.849 48.012 28.537 1.00 16.60 126 PHE B N 1
ATOM 1639 C CA . PHE B 1 95 ? 15.397 48.157 28.493 1.00 17.25 126 PHE B CA 1
ATOM 1640 C C . PHE B 1 95 ? 14.952 47.918 27.061 1.00 17.99 126 PHE B C 1
ATOM 1641 O O . PHE B 1 95 ? 15.611 48.364 26.109 1.00 16.81 126 PHE B O 1
ATOM 1649 N N . TYR B 1 96 ? 13.836 47.221 26.895 1.00 17.22 127 TYR B N 1
ATOM 1650 C CA . TYR B 1 96 ? 13.327 46.940 25.560 1.00 17.76 127 TYR B CA 1
ATOM 1651 C C . TYR B 1 96 ? 11.816 46.823 25.596 1.00 19.03 127 TYR B C 1
ATOM 1652 O O . TYR B 1 96 ? 11.264 45.934 26.258 1.00 19.97 127 TYR B O 1
ATOM 1661 N N . ASP B 1 97 ? 11.162 47.741 24.895 1.00 17.46 128 ASP B N 1
ATOM 1662 C CA . ASP B 1 97 ? 9.706 47.754 24.791 1.00 18.85 128 ASP B CA 1
ATOM 1663 C C . ASP B 1 97 ? 8.975 47.538 26.114 1.00 19.92 128 ASP B C 1
ATOM 1664 O O . ASP B 1 97 ? 7.953 46.846 26.164 1.00 18.55 128 ASP B O 1
ATOM 1669 N N . GLY B 1 98 ? 9.506 48.131 27.180 1.00 19.32 129 GLY B N 1
ATOM 1670 C CA . GLY B 1 98 ? 8.835 48.111 28.466 1.00 21.49 129 GLY B CA 1
ATOM 1671 C C . GLY B 1 98 ? 9.382 47.079 29.427 1.00 21.66 129 GLY B C 1
ATOM 1672 O O . GLY B 1 98 ? 9.064 47.092 30.622 1.00 21.59 129 GLY B O 1
ATOM 1673 N N . GLN B 1 99 ? 10.212 46.180 28.911 1.00 20.77 130 GLN B N 1
ATOM 1674 C CA . GLN B 1 99 ? 10.830 45.164 29.742 1.00 20.41 130 GLN B CA 1
ATOM 1675 C C . GLN B 1 99 ? 12.302 45.495 29.964 1.00 19.98 130 GLN B C 1
ATOM 1676 O O . GLN B 1 99 ? 12.819 46.437 29.368 1.00 17.54 130 GLN B O 1
ATOM 1690 N N . THR B 1 101 ? 16.430 43.734 31.203 1.00 19.09 132 THR B N 1
ATOM 1691 C CA . THR B 1 101 ? 17.290 42.634 31.583 1.00 21.25 132 THR B CA 1
ATOM 1692 C C . THR B 1 101 ? 18.614 43.251 32.005 1.00 20.02 132 THR B C 1
ATOM 1693 O O . THR B 1 101 ? 18.964 44.343 31.550 1.00 18.59 132 THR B O 1
ATOM 1697 N N . ILE B 1 102 ? 19.315 42.589 32.918 1.00 19.63 133 ILE B N 1
ATOM 1698 C CA . ILE B 1 102 ? 20.598 43.102 33.377 1.00 20.85 133 ILE B CA 1
ATOM 1699 C C . ILE B 1 102 ? 21.675 42.056 33.196 1.00 20.95 133 ILE B C 1
ATOM 1700 O O . ILE B 1 102 ? 21.531 40.922 33.653 1.00 19.71 133 ILE B O 1
ATOM 1705 N N . THR B 1 103 ? 22.750 42.437 32.511 1.00 18.80 134 THR B N 1
ATOM 1706 C CA . THR B 1 103 ? 23.907 41.568 32.370 1.00 18.82 134 THR B CA 1
ATOM 1707 C C . THR B 1 103 ? 24.925 42.116 33.345 1.00 20.76 134 THR B C 1
ATOM 1708 O O . THR B 1 103 ? 25.316 43.289 33.244 1.00 20.65 134 THR B O 1
ATOM 1712 N N . GLU B 1 104 ? 25.351 41.283 34.286 1.00 19.58 135 GLU B N 1
ATOM 1713 C CA . GLU B 1 104 ? 26.146 41.773 35.409 1.00 22.09 135 GLU B CA 1
ATOM 1714 C C . GLU B 1 104 ? 27.637 41.481 35.279 1.00 20.89 135 GLU B C 1
ATOM 1715 O O . GLU B 1 104 ? 28.043 40.597 34.522 1.00 21.96 135 GLU B O 1
ATOM 1721 N N . ASN B 1 105 ? 28.432 42.235 36.038 1.00 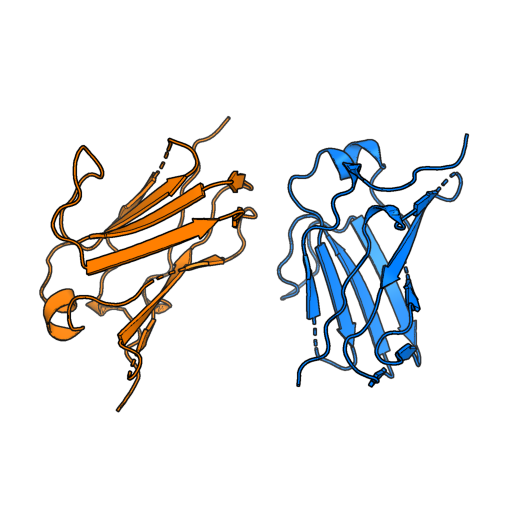22.01 136 ASN B N 1
ATOM 1722 C CA . ASN B 1 105 ? 29.876 42.013 36.174 1.00 22.87 136 ASN B CA 1
ATOM 1723 C C . ASN B 1 105 ? 30.655 42.027 34.869 1.00 22.15 136 ASN B C 1
ATOM 1724 O O . ASN B 1 105 ? 31.227 41.010 34.471 1.00 23.50 136 ASN B O 1
ATOM 1729 N N . LEU B 1 106 ? 30.710 43.188 34.223 1.00 19.36 137 LEU B N 1
ATOM 1730 C CA . LEU B 1 106 ? 31.362 43.303 32.936 1.00 18.75 137 LEU B CA 1
ATOM 1731 C C . LEU B 1 106 ? 32.882 43.477 33.050 1.00 19.35 137 LEU B C 1
ATOM 1732 O O . LEU B 1 106 ? 33.568 43.479 32.041 1.00 18.82 137 LEU B O 1
ATOM 1737 N N . LYS B 1 107 ? 33.380 43.639 34.276 1.00 19.80 138 LYS B N 1
ATOM 1738 C CA . LYS B 1 107 ? 34.820 43.555 34.576 1.00 20.89 138 LYS B CA 1
ATOM 1739 C C . LYS B 1 107 ? 35.713 44.437 33.701 1.00 20.06 138 LYS B C 1
ATOM 1740 O O . LYS B 1 107 ? 36.429 43.939 32.831 1.00 20.29 138 LYS B O 1
ATOM 1746 N N . PRO B 1 108 ? 35.671 45.760 33.945 1.00 21.05 139 PRO B N 1
ATOM 1747 C CA . PRO B 1 108 ? 36.414 46.749 33.149 1.00 20.59 139 PRO B CA 1
ATOM 1748 C C . PRO B 1 108 ? 37.912 46.450 33.075 1.00 20.97 139 PRO B C 1
ATOM 1749 O O . PRO B 1 108 ? 38.560 46.802 32.086 1.00 22.13 139 PRO B O 1
ATOM 1753 N N . SER B 1 109 ? 38.452 45.790 34.096 1.00 22.03 140 SER B N 1
ATOM 1754 C CA . SER B 1 109 ? 39.853 45.383 34.072 1.00 24.28 140 SER B CA 1
ATOM 1755 C C . SER B 1 109 ? 40.175 44.492 32.877 1.00 22.69 140 SER B C 1
ATOM 1756 O O . SER B 1 109 ? 41.313 44.449 32.423 1.00 24.70 140 SER B O 1
ATOM 1759 N N . SER B 1 110 ? 39.175 43.784 32.361 1.00 21.46 141 SER B N 1
ATOM 1760 C CA . SER B 1 110 ? 39.404 42.863 31.252 1.00 21.82 141 SER B CA 1
ATOM 1761 C C . SER B 1 110 ? 39.212 43.514 29.883 1.00 21.86 141 SER B C 1
ATOM 1762 O O . SER B 1 110 ? 39.524 42.906 28.849 1.00 21.67 141 SER B O 1
ATOM 1765 N N . TRP B 1 111 ? 38.698 44.742 29.869 1.00 21.24 142 TRP B N 1
ATOM 1766 C CA . TRP B 1 111 ? 38.349 45.402 28.611 1.00 20.27 142 TRP B CA 1
ATOM 1767 C C . TRP B 1 111 ? 39.564 45.724 27.771 1.00 20.58 142 TRP B C 1
ATOM 1768 O O . TRP B 1 111 ? 40.651 45.957 28.294 1.00 21.60 142 TRP B O 1
ATOM 1779 N N . THR B 1 112 ? 39.369 45.732 26.459 1.00 19.91 143 THR B N 1
ATOM 1780 C CA . THR B 1 112 ? 40.384 46.200 25.527 1.00 19.62 143 THR B CA 1
ATOM 1781 C C . THR B 1 112 ? 40.308 47.720 25.532 1.00 19.89 143 THR B C 1
ATOM 1782 O O . THR B 1 112 ? 39.226 48.287 25.387 1.00 18.18 143 THR B O 1
ATOM 1786 N N . VAL B 1 113 ? 41.439 48.395 25.738 1.00 16.84 144 VAL B N 1
ATOM 1787 C CA . VAL B 1 113 ? 41.415 49.853 25.811 1.00 18.33 144 VAL B CA 1
ATOM 1788 C C . VAL B 1 113 ? 42.312 50.382 24.715 1.00 19.31 144 VAL B C 1
ATOM 1789 O O . VAL B 1 113 ? 43.505 50.076 24.699 1.00 19.50 144 VAL B O 1
ATOM 1793 N N . VAL B 1 114 ? 41.755 51.161 23.794 1.00 19.40 145 VAL B N 1
ATOM 1794 C CA . VAL B 1 114 ? 42.553 51.634 22.662 1.00 20.30 145 VAL B CA 1
ATOM 1795 C C . VAL B 1 114 ? 42.558 53.144 22.540 1.00 21.51 145 VAL B C 1
ATOM 1796 O O . VAL B 1 114 ? 41.732 53.837 23.153 1.00 21.61 145 VAL B O 1
ATOM 1800 N N . GLY B 1 115 ? 43.465 53.645 21.708 1.00 21.59 146 GLY B N 1
ATOM 1801 C CA . GLY B 1 115 ? 43.618 55.080 21.533 1.00 23.74 146 GLY B CA 1
ATOM 1802 C C . GLY B 1 115 ? 44.879 55.556 22.229 1.00 23.72 146 GLY B C 1
ATOM 1803 O O . GLY B 1 115 ? 45.187 55.106 23.335 1.00 23.99 146 GLY B O 1
ATOM 1804 N N . PRO B 1 116 ? 45.637 56.449 21.573 1.00 25.88 147 PRO B N 1
ATOM 1805 C CA . PRO B 1 116 ? 46.871 56.970 22.175 1.00 26.03 147 PRO B CA 1
ATOM 1806 C C . PRO B 1 116 ? 46.550 57.839 23.383 1.00 25.38 147 PRO B C 1
ATOM 1807 O O . PRO B 1 116 ? 45.473 58.442 23.320 1.00 25.34 147 PRO B O 1
#

Sequence (225 aa):
ENLSFTVKTDRIVYDTQQVITIPVKPNKSVNASDVHAVLTYGWDGNGSSEKVIGEVYLKDVQWTAGIEYTIISAELSIDEIKSKDKVDLIVFYDGQTITENLKPSSWTVVGPNENLSFTVKTDRIVYDTQQVITIPVKPNKSVNASDVHAVLTYGWDGNGSSEKVIGEVYLKDVQWTAGIEYTIISAELSIDEIKSKDKVDLIVFYDGQTITENLKPSSWTVVGP

Radius of gyration: 20.71 Å; Cα contacts (8 Å, |Δi|>4): 519; chains: 2; bounding box: 49×35×55 Å

B-factor: mean 22.28, std 5.27, range [14.56, 55.85]

Organism: Enterococcus faecium (strain ATCC BAA-472 / TX0016 / DO) (NCBI:txid333849)

InterPro domains:
  IPR054770 SgrA-like, Ig-like domain [PF22312] (35-144)

Foldseek 3Di:
DDKDWEFPLLAWEQEVQQDIKTWIAIQAWDWFAKKKKFKALDDPPPDDDPRTQFMDIDGGDTHHHGDIDMDGRGPDDLVVVQVGPWIWMDMDGPHHYIHIRSRSVSYHYDDD/DDDKEWDWPLLAWEQEVQQDIKTWTAIQAKDWFAKKKKWKALDDPPPDDDDRTQFMDIDGGDIHHHGDIDIDGRGPDDLVVVQPGPWIKMDMDTPHHYIDIRSRSVSYHYDDD